Protein AF-A0ABD1X6Q3-F1 (afdb_monomer_lite)

Foldseek 3Di:
DPPVPPPPVPLPFDWDWDWDDDPPQKTKIKTKDWDDPVNCVVPVFTKMWIWMWIDHDFKIKIKIKIWGQDQFKDWDKDKDKDKDFADFQQQKKKAQQAQFWKQWVVVVGDIDGHHDRIDGDPAWGWIKTFQTDQWMWMARVVQQKIKIKGKDLQRIKIKGQGPQPRQVVDPPHDNCVSGGIIIIMRIDPPDIDMDHHGDMGMMMMMIGMDGNVPPPPPPDDD

pLDDT: mean 87.22, std 19.93, range [27.75, 98.62]

InterPro domains:
  IPR008183 Aldose 1-/Glucose-6-phosphate 1-epimerase [PF01263] (23-207)
  IPR011013 Galactose mutarotase-like domain superfamily [SSF74650] (28-207)
  IPR014718 Glycoside hydrolase-type carbohydrate-binding [G3DSA:2.70.98.10] (19-215)

Structure (mmCIF, N/CA/C/O backbone):
data_AF-A0ABD1X6Q3-F1
#
_entry.id   AF-A0ABD1X6Q3-F1
#
loop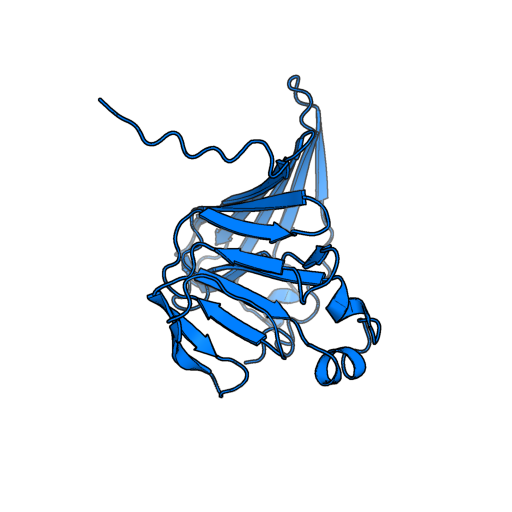_
_atom_site.group_PDB
_atom_site.id
_atom_site.type_symbol
_atom_site.label_atom_id
_atom_site.label_alt_id
_atom_site.label_comp_id
_atom_site.label_asym_id
_atom_site.label_entity_id
_atom_site.label_seq_id
_atom_site.pdbx_PDB_ins_code
_atom_site.Cartn_x
_atom_site.Cartn_y
_atom_site.Cartn_z
_atom_site.occupancy
_atom_site.B_iso_or_equiv
_atom_site.auth_seq_id
_atom_site.auth_comp_id
_atom_site.auth_asym_id
_atom_site.auth_atom_id
_atom_site.pdbx_PDB_model_num
ATOM 1 N N . MET A 1 1 ? 10.021 -12.490 5.383 1.00 30.52 1 MET A N 1
ATOM 2 C CA . MET A 1 1 ? 10.162 -11.241 4.609 1.00 30.52 1 MET A CA 1
ATOM 3 C C . MET A 1 1 ? 9.190 -10.278 5.254 1.00 30.52 1 MET A C 1
ATOM 5 O O . MET A 1 1 ? 8.051 -10.196 4.813 1.00 30.52 1 MET A O 1
ATOM 9 N N . ASP A 1 2 ? 9.622 -9.719 6.387 1.00 30.52 2 ASP A N 1
ATOM 10 C CA . ASP A 1 2 ? 8.933 -8.636 7.088 1.00 30.52 2 ASP A CA 1
ATOM 11 C C . ASP A 1 2 ? 8.889 -7.450 6.136 1.00 30.52 2 ASP A C 1
ATOM 13 O O . ASP A 1 2 ? 9.930 -7.081 5.588 1.00 30.52 2 ASP A O 1
ATOM 17 N N . LEU A 1 3 ? 7.730 -6.818 5.971 1.00 36.00 3 LEU A N 1
ATOM 18 C CA . LEU A 1 3 ? 7.628 -5.552 5.239 1.00 36.00 3 LEU A CA 1
ATOM 19 C C . LEU A 1 3 ? 8.464 -4.429 5.895 1.00 36.00 3 LEU A C 1
ATOM 21 O O . LEU A 1 3 ? 8.677 -3.389 5.286 1.00 36.00 3 LEU A O 1
ATOM 25 N N . GLN A 1 4 ? 9.010 -4.679 7.093 1.00 42.31 4 GLN A N 1
ATOM 26 C CA . GLN A 1 4 ? 9.911 -3.797 7.845 1.00 42.31 4 GLN A CA 1
ATOM 27 C C . GLN A 1 4 ? 11.348 -4.331 7.985 1.00 42.31 4 GLN A C 1
ATOM 29 O O . GLN A 1 4 ? 12.168 -3.731 8.670 1.00 42.31 4 GLN A O 1
ATOM 34 N N . GLY A 1 5 ? 11.659 -5.464 7.345 1.00 27.75 5 GLY A N 1
ATOM 35 C CA . GLY A 1 5 ? 12.985 -6.092 7.344 1.00 27.75 5 GLY A CA 1
ATOM 36 C C . GLY A 1 5 ? 13.557 -6.298 5.943 1.00 27.75 5 GLY A C 1
ATOM 37 O O . GLY A 1 5 ? 14.522 -7.046 5.780 1.00 27.75 5 GLY A O 1
ATOM 38 N N . ILE A 1 6 ? 12.959 -5.684 4.918 1.00 34.03 6 ILE A N 1
ATOM 39 C CA . ILE A 1 6 ? 13.613 -5.583 3.617 1.00 34.03 6 ILE A CA 1
ATOM 40 C C . ILE A 1 6 ? 14.632 -4.452 3.738 1.00 34.03 6 ILE A C 1
ATOM 42 O O . ILE A 1 6 ? 14.266 -3.280 3.796 1.00 34.03 6 ILE A O 1
ATOM 46 N N . ASP A 1 7 ? 15.908 -4.831 3.782 1.00 29.77 7 ASP A N 1
ATOM 47 C CA . ASP A 1 7 ? 17.035 -3.964 3.446 1.00 29.77 7 ASP A CA 1
ATOM 48 C C . ASP A 1 7 ? 16.883 -3.549 1.974 1.00 29.77 7 ASP A C 1
ATOM 50 O O . ASP A 1 7 ? 17.498 -4.097 1.059 1.00 29.77 7 ASP A O 1
ATOM 54 N N . TYR A 1 8 ? 15.959 -2.625 1.717 1.00 41.50 8 TYR A N 1
ATOM 55 C CA . TYR A 1 8 ? 16.059 -1.777 0.553 1.00 41.50 8 TYR A CA 1
ATOM 56 C C . TYR A 1 8 ? 17.230 -0.873 0.885 1.00 41.50 8 TYR A C 1
ATOM 58 O O . TYR A 1 8 ? 17.053 0.103 1.616 1.00 41.50 8 TYR A O 1
ATOM 66 N N . GLY A 1 9 ? 18.426 -1.217 0.396 1.00 31.73 9 GLY A N 1
ATOM 67 C CA . GLY A 1 9 ? 19.543 -0.283 0.410 1.00 31.73 9 GLY A CA 1
ATOM 68 C C . GLY A 1 9 ? 18.983 1.080 0.016 1.00 31.73 9 GLY A C 1
ATOM 69 O O . GLY A 1 9 ? 18.318 1.177 -1.017 1.00 31.73 9 GLY A O 1
ATOM 70 N N . GLN A 1 10 ? 19.101 2.067 0.911 1.00 34.56 10 GLN A N 1
ATOM 71 C CA . GLN A 1 10 ? 18.485 3.379 0.738 1.00 34.56 10 GLN A CA 1
ATOM 72 C C . GLN A 1 10 ? 18.884 3.912 -0.637 1.00 34.56 10 GLN A C 1
ATOM 74 O O . GLN A 1 10 ? 19.998 4.405 -0.819 1.00 34.56 10 GLN A O 1
ATOM 79 N N . LEU A 1 11 ? 17.972 3.815 -1.606 1.00 35.22 11 LEU A N 1
ATOM 80 C CA . LEU A 1 11 ? 18.098 4.457 -2.903 1.00 35.22 11 LEU A CA 1
ATOM 81 C C . LEU A 1 11 ? 17.948 5.956 -2.643 1.00 35.22 11 LEU A C 1
ATOM 83 O O . LEU A 1 11 ? 16.871 6.537 -2.766 1.00 35.22 11 LEU A O 1
ATOM 87 N N . THR A 1 12 ? 19.035 6.576 -2.196 1.00 31.69 12 THR A N 1
ATOM 88 C CA . THR A 1 12 ? 19.115 8.015 -1.980 1.00 31.69 12 THR A CA 1
ATOM 89 C C . THR A 1 12 ? 19.370 8.634 -3.340 1.00 31.69 12 THR A C 1
ATOM 91 O O . THR A 1 12 ? 20.513 8.822 -3.749 1.00 31.69 12 THR A O 1
ATOM 94 N N . VAL A 1 13 ? 18.300 8.879 -4.089 1.00 41.03 13 VAL A N 1
ATOM 95 C CA . VAL A 1 13 ? 18.409 9.400 -5.453 1.00 41.03 13 VAL A CA 1
ATOM 96 C C . VAL A 1 13 ? 17.893 10.833 -5.491 1.00 41.03 13 VAL A C 1
ATOM 98 O O . VAL A 1 13 ? 16.886 11.134 -4.845 1.00 41.03 13 VAL A O 1
ATOM 101 N N . PRO A 1 14 ? 18.565 11.749 -6.212 1.00 41.78 14 PRO A N 1
ATOM 102 C CA . PRO A 1 14 ? 18.075 13.108 -6.378 1.00 41.78 14 PRO A CA 1
ATOM 103 C C . PRO A 1 14 ? 16.682 13.098 -7.013 1.00 41.78 14 PRO A C 1
ATOM 105 O O . PRO A 1 14 ? 16.514 12.760 -8.183 1.00 41.78 14 PRO A O 1
ATOM 108 N N . LEU A 1 15 ? 15.684 13.500 -6.229 1.00 49.88 15 LEU A N 1
ATOM 109 C CA . LEU A 1 15 ? 14.335 13.756 -6.711 1.00 49.88 15 LEU A CA 1
ATOM 110 C C . LEU A 1 15 ? 14.351 15.047 -7.533 1.00 49.88 15 LEU A C 1
ATOM 112 O O . LEU A 1 15 ? 14.594 16.133 -7.004 1.00 49.88 15 LEU A O 1
ATOM 116 N N . CYS A 1 16 ? 14.073 14.951 -8.831 1.00 54.12 16 CYS A N 1
ATOM 117 C CA . CYS A 1 16 ? 13.730 16.136 -9.613 1.00 54.12 16 CYS A CA 1
ATOM 118 C C . CYS A 1 16 ? 12.283 16.536 -9.301 1.00 54.12 16 CYS A C 1
ATOM 120 O O . CYS A 1 16 ? 11.380 15.718 -9.447 1.00 54.12 16 CYS A O 1
ATOM 122 N N . LEU A 1 17 ? 12.073 17.788 -8.882 1.00 59.53 17 LEU A N 1
ATOM 123 C CA . LEU A 1 17 ? 10.753 18.371 -8.632 1.00 59.53 17 LEU A CA 1
ATOM 124 C C . LEU A 1 17 ? 10.312 19.183 -9.853 1.00 59.53 17 LEU A C 1
ATOM 126 O O . LEU A 1 17 ? 10.961 20.165 -10.214 1.00 59.53 17 LEU A O 1
ATOM 130 N N . CYS A 1 18 ? 9.182 18.818 -10.457 1.00 58.16 18 CYS A N 1
ATOM 131 C CA . CYS A 1 18 ? 8.535 19.629 -11.491 1.00 58.16 18 CYS A CA 1
ATOM 132 C C . CYS A 1 18 ? 7.158 20.111 -11.003 1.00 58.16 18 CYS A C 1
ATOM 134 O O . CYS A 1 18 ? 6.169 19.398 -11.188 1.00 58.16 18 CYS A O 1
ATOM 136 N N . PRO A 1 19 ? 7.063 21.287 -10.352 1.00 60.25 19 PRO A N 1
ATOM 137 C CA . PRO A 1 19 ? 5.784 21.819 -9.898 1.00 60.25 19 PRO A CA 1
ATOM 138 C C . PRO A 1 19 ? 4.960 22.350 -11.078 1.00 60.25 19 PRO A C 1
ATOM 140 O O . PRO A 1 19 ? 5.469 23.081 -11.928 1.00 60.25 19 PRO A O 1
ATOM 143 N N . GLN A 1 20 ? 3.668 22.020 -11.107 1.00 58.91 20 GLN A N 1
ATOM 144 C CA . GLN A 1 20 ? 2.706 22.588 -12.053 1.00 58.91 20 GLN A CA 1
ATOM 145 C C . GLN A 1 20 ? 1.468 23.090 -11.305 1.00 58.91 20 GLN A C 1
ATOM 147 O O . GLN A 1 20 ? 0.821 22.345 -10.565 1.00 58.91 20 GLN A O 1
ATOM 152 N N . LEU A 1 21 ? 1.122 24.362 -11.521 1.00 54.56 21 LEU A N 1
ATOM 153 C CA . LEU A 1 21 ? -0.172 24.919 -11.131 1.00 54.56 21 LEU A CA 1
ATOM 154 C C . LEU A 1 21 ? -1.170 24.611 -12.247 1.00 54.56 21 LEU A C 1
ATOM 156 O O . LEU A 1 21 ? -0.980 25.035 -13.386 1.00 54.56 21 LEU A O 1
ATOM 160 N N . THR A 1 22 ? -2.225 23.865 -11.930 1.00 55.97 22 THR A N 1
ATOM 161 C CA . THR A 1 22 ? -3.349 23.665 -12.852 1.00 55.97 22 THR A CA 1
ATOM 162 C C . THR A 1 22 ? -4.487 24.611 -12.472 1.00 55.97 22 THR A C 1
ATOM 164 O O . THR A 1 22 ? -4.690 24.889 -11.292 1.00 55.97 22 THR A O 1
ATOM 167 N N . ASN A 1 23 ? -5.258 25.094 -13.452 1.00 55.94 23 ASN A N 1
ATOM 168 C CA . ASN A 1 23 ? -6.357 26.059 -13.258 1.00 55.94 23 ASN A CA 1
ATOM 169 C C . ASN A 1 23 ? -7.528 25.564 -12.365 1.00 55.94 23 ASN A C 1
ATOM 171 O O . ASN A 1 23 ? -8.513 26.279 -12.216 1.00 55.94 23 ASN A O 1
ATOM 175 N N . ASN A 1 24 ? -7.441 24.372 -11.760 1.00 59.12 24 ASN A N 1
ATOM 176 C CA . ASN A 1 24 ? -8.536 23.685 -11.060 1.00 59.12 24 ASN A CA 1
ATOM 177 C C . ASN A 1 24 ? -8.343 23.557 -9.529 1.00 59.12 24 ASN A C 1
ATOM 179 O O . ASN A 1 24 ? -8.801 22.579 -8.942 1.00 59.12 24 ASN A O 1
ATOM 183 N N . ASN A 1 25 ? -7.668 24.500 -8.855 1.00 76.69 25 ASN A N 1
ATOM 184 C CA . ASN A 1 25 ? -7.360 24.419 -7.406 1.00 76.69 25 ASN A CA 1
ATOM 185 C C . ASN A 1 25 ? -6.634 23.117 -6.991 1.00 76.69 25 ASN A C 1
ATOM 187 O O . ASN A 1 25 ? -6.722 22.677 -5.843 1.00 76.69 25 ASN A O 1
ATOM 191 N N . GLN A 1 26 ? -5.926 22.491 -7.932 1.00 83.94 26 GLN A N 1
ATOM 192 C CA . GLN A 1 26 ? -5.167 21.266 -7.723 1.00 83.94 26 GLN A CA 1
ATOM 193 C C . GLN A 1 26 ? -3.683 21.549 -7.953 1.00 83.94 26 GLN A C 1
ATOM 195 O O . GLN A 1 26 ? -3.277 21.983 -9.037 1.00 83.94 26 GLN A O 1
ATOM 200 N N . SER A 1 27 ? -2.875 21.263 -6.935 1.00 91.50 27 SER A N 1
ATOM 201 C CA . SER A 1 27 ? -1.416 21.347 -7.003 1.00 91.50 27 SER A CA 1
ATOM 202 C C . SER A 1 27 ? -0.858 19.992 -7.405 1.00 91.50 27 SER A C 1
ATOM 204 O O . SER A 1 27 ? -1.264 18.977 -6.842 1.00 91.50 27 SER A O 1
ATOM 206 N N . THR A 1 28 ? 0.058 19.960 -8.372 1.00 91.88 28 THR A N 1
ATOM 207 C CA . THR A 1 28 ? 0.698 18.715 -8.814 1.00 91.88 28 THR A CA 1
ATOM 208 C C . THR A 1 28 ? 2.212 18.858 -8.836 1.00 91.88 28 THR A C 1
ATOM 210 O O . THR A 1 28 ? 2.742 19.900 -9.228 1.00 91.88 28 THR A O 1
ATOM 213 N N . VAL A 1 29 ? 2.900 17.793 -8.434 1.00 92.62 29 VAL A N 1
ATOM 214 C CA . VAL A 1 29 ? 4.343 17.633 -8.589 1.00 92.62 29 VAL A CA 1
ATOM 215 C C . VAL A 1 29 ? 4.647 16.253 -9.156 1.00 92.62 29 VAL A C 1
ATOM 217 O O . VAL A 1 29 ? 4.042 15.261 -8.750 1.00 92.62 29 VAL A O 1
ATOM 220 N N . ASP A 1 30 ? 5.579 16.202 -10.101 1.00 90.31 30 ASP A N 1
ATOM 221 C CA . ASP A 1 30 ? 6.164 14.956 -10.585 1.00 90.31 30 ASP A CA 1
ATOM 222 C C . ASP A 1 30 ? 7.535 14.764 -9.931 1.00 90.31 30 ASP A C 1
ATOM 224 O O . ASP A 1 30 ? 8.369 15.674 -9.939 1.00 90.31 30 ASP A O 1
ATOM 228 N N . LEU A 1 31 ? 7.729 13.582 -9.352 1.00 92.19 31 LEU A N 1
ATOM 229 C CA . LEU A 1 31 ? 8.971 13.095 -8.768 1.00 92.19 31 LEU A CA 1
ATOM 230 C C . LEU A 1 31 ? 9.540 12.013 -9.678 1.00 92.19 31 LEU A C 1
ATOM 232 O O . LEU A 1 31 ? 8.801 11.127 -10.105 1.00 92.19 31 LEU A O 1
ATOM 236 N N . ILE A 1 32 ? 10.837 12.062 -9.973 1.00 91.88 32 ILE A N 1
ATOM 237 C CA . ILE A 1 32 ? 11.479 11.099 -10.874 1.00 91.88 32 ILE A CA 1
ATOM 238 C C . ILE A 1 32 ? 12.693 10.479 -10.190 1.00 91.88 32 ILE A C 1
ATOM 240 O O . ILE A 1 32 ? 13.562 11.190 -9.692 1.00 91.88 32 ILE A O 1
ATOM 244 N N . LEU A 1 33 ? 12.741 9.152 -10.224 1.00 90.38 33 LEU A N 1
ATOM 245 C CA . LEU A 1 33 ? 13.822 8.287 -9.780 1.00 90.38 33 LEU A CA 1
ATOM 246 C C . LEU A 1 33 ? 14.332 7.508 -10.999 1.00 90.38 33 LEU A C 1
ATOM 248 O O . LEU A 1 33 ? 13.552 6.851 -11.683 1.00 90.38 33 LEU A O 1
ATOM 252 N N . LYS A 1 34 ? 15.634 7.564 -11.282 1.00 90.50 34 LYS A N 1
ATOM 253 C CA . LYS A 1 34 ? 16.274 6.772 -12.343 1.00 90.50 34 LYS A CA 1
ATOM 254 C C . LYS A 1 34 ? 17.370 5.916 -11.732 1.00 90.50 34 LYS A C 1
ATOM 256 O O . LYS A 1 34 ? 18.108 6.419 -10.890 1.00 90.50 34 LYS A O 1
ATOM 261 N N . SER A 1 35 ? 17.501 4.677 -12.197 1.00 89.44 35 SER A N 1
ATOM 262 C CA . SER A 1 35 ? 18.624 3.816 -11.822 1.00 89.44 35 SER A CA 1
ATOM 263 C C . SER A 1 35 ? 19.961 4.485 -12.150 1.00 89.44 35 SER A C 1
ATOM 265 O O . SER A 1 35 ? 20.150 4.986 -13.265 1.00 89.44 35 SER A O 1
ATOM 267 N N . THR A 1 36 ? 20.892 4.433 -11.210 1.00 87.88 36 THR A N 1
ATOM 268 C CA . THR A 1 36 ? 22.273 4.900 -11.330 1.00 87.88 36 THR A CA 1
ATOM 269 C C . THR A 1 36 ? 23.234 3.726 -11.528 1.00 87.88 36 THR A C 1
ATOM 271 O O . THR A 1 36 ? 22.860 2.567 -11.373 1.00 87.88 36 THR A O 1
ATOM 274 N N . GLU A 1 37 ? 24.498 4.003 -11.861 1.00 89.06 37 GLU A N 1
ATOM 275 C CA . GLU A 1 37 ? 25.524 2.950 -11.960 1.00 89.06 37 GLU A CA 1
ATOM 276 C C . GLU A 1 37 ? 25.819 2.267 -10.611 1.00 89.06 37 GLU A C 1
ATOM 278 O O . GLU A 1 37 ? 26.283 1.128 -10.596 1.00 89.06 37 GLU A O 1
ATOM 283 N N . GLU A 1 38 ? 25.546 2.931 -9.482 1.00 87.88 38 GLU A N 1
ATOM 284 C CA . GLU A 1 38 ? 25.687 2.320 -8.155 1.00 87.88 38 GLU A CA 1
ATOM 285 C C . GLU A 1 38 ? 24.588 1.281 -7.915 1.00 87.88 38 GLU A C 1
ATOM 287 O O . GLU A 1 38 ? 24.879 0.163 -7.492 1.00 87.88 38 GLU A O 1
ATOM 292 N N . ASP A 1 39 ? 23.345 1.611 -8.280 1.00 82.31 39 ASP A N 1
ATOM 293 C CA . ASP A 1 39 ? 22.184 0.731 -8.099 1.00 82.31 39 ASP A CA 1
ATOM 294 C C . ASP A 1 39 ? 22.367 -0.597 -8.840 1.00 82.31 39 ASP A C 1
ATOM 296 O O . ASP A 1 39 ? 21.996 -1.653 -8.330 1.00 82.31 39 ASP A O 1
ATOM 300 N N . LEU A 1 40 ? 23.027 -0.563 -10.005 1.00 86.25 40 LEU A N 1
ATOM 301 C CA . LEU A 1 40 ? 23.305 -1.744 -10.827 1.00 86.25 40 LEU A CA 1
ATOM 302 C C . LEU A 1 40 ? 24.204 -2.780 -10.149 1.00 86.25 40 LEU A C 1
ATOM 304 O O . LEU A 1 40 ? 24.211 -3.937 -10.574 1.00 86.25 40 LEU A O 1
ATOM 308 N N . LYS A 1 41 ? 24.954 -2.398 -9.108 1.00 88.38 41 LYS A N 1
ATOM 309 C CA . LYS A 1 41 ? 25.772 -3.341 -8.333 1.00 88.38 41 LYS A CA 1
ATOM 310 C C . LYS A 1 41 ? 24.918 -4.242 -7.443 1.00 88.38 41 LYS A C 1
ATOM 312 O O . LYS A 1 41 ? 25.301 -5.386 -7.209 1.00 88.38 41 LYS A O 1
ATOM 317 N N . THR A 1 42 ? 23.776 -3.738 -6.977 1.00 87.44 42 THR A N 1
ATOM 318 C CA . THR A 1 42 ? 22.863 -4.453 -6.072 1.00 87.44 42 THR A CA 1
ATOM 319 C C . THR A 1 42 ? 21.669 -5.026 -6.830 1.00 87.44 42 THR A C 1
ATOM 321 O O . THR A 1 42 ? 21.263 -6.162 -6.593 1.00 87.44 42 THR A O 1
ATOM 324 N N . TRP A 1 43 ? 21.128 -4.266 -7.783 1.00 87.75 43 TRP A N 1
ATOM 325 C CA . TRP A 1 43 ? 20.011 -4.664 -8.628 1.00 87.75 43 TRP A CA 1
ATOM 326 C C . TRP A 1 43 ? 20.334 -4.356 -10.100 1.00 87.75 43 TRP A C 1
ATOM 328 O O . TRP A 1 43 ? 20.229 -3.206 -10.525 1.00 87.75 43 TRP A O 1
ATOM 338 N N . PRO A 1 44 ? 20.751 -5.358 -10.903 1.00 92.25 44 PRO A N 1
ATOM 339 C CA . PRO A 1 44 ? 21.355 -5.152 -12.223 1.00 92.25 44 PRO A CA 1
ATOM 340 C C . PRO A 1 44 ? 20.311 -4.897 -13.326 1.00 92.25 44 PRO A C 1
ATOM 342 O O . PRO A 1 44 ? 20.315 -5.565 -14.363 1.00 92.25 44 PRO A O 1
ATOM 345 N N . HIS A 1 45 ? 19.412 -3.940 -13.096 1.00 92.50 45 HIS A N 1
ATOM 346 C CA . HIS A 1 45 ? 18.355 -3.541 -14.016 1.00 92.50 45 HIS A CA 1
ATOM 347 C C . HIS A 1 45 ? 18.247 -2.023 -14.106 1.00 92.50 45 HIS A C 1
ATOM 349 O O . HIS A 1 45 ? 18.175 -1.326 -13.094 1.00 92.50 45 HIS A O 1
ATOM 355 N N . ARG A 1 46 ? 18.190 -1.506 -15.337 1.00 95.00 46 ARG A N 1
ATOM 356 C CA . ARG A 1 46 ? 17.914 -0.085 -15.577 1.00 95.00 46 ARG A CA 1
ATOM 357 C C . ARG A 1 46 ? 16.413 0.189 -15.582 1.00 95.00 46 ARG A C 1
ATOM 359 O O . ARG A 1 46 ? 15.645 -0.452 -16.302 1.00 95.00 46 ARG A O 1
ATOM 366 N N . PHE A 1 47 ? 15.994 1.171 -14.793 1.00 94.88 47 PHE A N 1
ATOM 367 C CA . PHE A 1 47 ? 14.591 1.554 -14.679 1.00 94.88 47 PHE A CA 1
ATOM 368 C C . PHE A 1 47 ? 14.429 3.057 -14.450 1.00 94.88 47 PHE A C 1
ATOM 370 O O . PHE A 1 47 ? 15.361 3.771 -14.071 1.00 94.88 47 PHE A O 1
ATOM 377 N N . GLU A 1 48 ? 13.210 3.530 -14.672 1.00 95.75 48 GLU A N 1
ATOM 378 C CA . GLU A 1 48 ? 12.754 4.850 -14.255 1.00 95.75 48 GLU A CA 1
ATOM 379 C C . GLU A 1 48 ? 11.431 4.703 -13.497 1.00 95.75 48 GLU A C 1
ATOM 381 O O . GLU A 1 48 ? 10.489 4.102 -14.009 1.00 95.75 48 GLU A O 1
ATOM 386 N N . LEU A 1 49 ? 11.361 5.247 -12.283 1.00 96.00 49 LEU A N 1
ATOM 387 C CA . LEU A 1 49 ? 10.133 5.423 -11.516 1.00 96.00 49 LEU A CA 1
ATOM 388 C C . LEU A 1 49 ? 9.737 6.900 -11.571 1.00 96.00 49 LEU A C 1
ATOM 390 O O . LEU A 1 49 ? 10.481 7.766 -11.120 1.00 96.00 49 LEU A O 1
ATOM 394 N N . GLN A 1 50 ? 8.546 7.189 -12.081 1.00 96.12 50 GLN A N 1
ATOM 395 C CA . GLN A 1 50 ? 7.915 8.498 -11.946 1.00 96.12 50 GLN A CA 1
ATOM 396 C C . GLN A 1 50 ? 6.758 8.396 -10.956 1.00 96.12 50 GLN A C 1
ATOM 398 O O . GLN A 1 50 ? 5.922 7.503 -11.071 1.00 96.12 50 GLN A O 1
ATOM 403 N N . LEU A 1 51 ? 6.672 9.324 -10.011 1.00 96.31 51 LEU A N 1
ATOM 404 C CA . LEU A 1 51 ? 5.551 9.458 -9.091 1.00 96.31 51 LEU A CA 1
ATOM 405 C C . LEU A 1 51 ? 4.929 10.839 -9.265 1.00 96.31 51 LEU A C 1
ATOM 407 O O . LEU A 1 51 ? 5.507 11.849 -8.865 1.00 96.31 51 LEU A O 1
ATOM 411 N N . ARG A 1 52 ? 3.717 10.870 -9.819 1.00 96.06 52 ARG A N 1
ATOM 412 C CA . ARG A 1 52 ? 2.891 12.075 -9.808 1.00 96.06 52 ARG A CA 1
ATOM 413 C C . ARG A 1 52 ? 2.108 12.155 -8.511 1.00 96.06 52 ARG A C 1
ATOM 415 O O . ARG A 1 52 ? 1.327 11.250 -8.212 1.00 96.06 52 ARG A O 1
ATOM 422 N N . VAL A 1 53 ? 2.262 13.262 -7.800 1.00 96.12 53 VAL A N 1
ATOM 423 C CA . VAL A 1 53 ? 1.498 13.595 -6.600 1.00 96.12 53 VAL A CA 1
ATOM 424 C C . VAL A 1 53 ? 0.597 14.774 -6.921 1.00 96.12 53 VAL A C 1
ATOM 426 O O . VAL A 1 53 ? 1.081 15.844 -7.283 1.00 96.12 53 VAL A O 1
ATOM 429 N N . SER A 1 54 ? -0.711 14.593 -6.769 1.00 95.44 54 SER A N 1
ATOM 430 C CA . SER A 1 54 ? -1.692 15.662 -6.942 1.00 95.44 54 SER A CA 1
ATOM 431 C C . SER A 1 54 ? -2.505 15.852 -5.667 1.00 95.44 54 SER A C 1
ATOM 433 O O . SER A 1 54 ? -3.091 14.901 -5.150 1.00 95.44 54 SER A O 1
ATOM 435 N N . LEU A 1 55 ? -2.576 17.091 -5.187 1.00 94.00 55 LEU A N 1
ATOM 436 C CA . LEU A 1 55 ? -3.297 17.475 -3.979 1.00 94.00 55 LEU A CA 1
ATOM 437 C C . LEU A 1 55 ? -4.447 18.426 -4.315 1.00 94.00 55 LEU A C 1
ATOM 439 O O . LEU A 1 55 ? -4.283 19.392 -5.060 1.00 94.00 55 LEU A O 1
ATOM 443 N N . SER A 1 56 ? -5.605 18.148 -3.729 1.00 90.75 56 SER A N 1
ATOM 444 C CA . SER A 1 56 ? -6.804 18.991 -3.740 1.00 90.75 56 SER A CA 1
ATOM 445 C C . SER A 1 56 ? -7.425 19.005 -2.336 1.00 90.75 56 SER A C 1
ATOM 447 O O . SER A 1 56 ? -6.992 18.238 -1.478 1.00 90.75 56 SER A O 1
ATOM 449 N N . ALA A 1 57 ? -8.423 19.861 -2.092 1.00 87.56 57 ALA A N 1
ATOM 450 C CA . ALA A 1 57 ? -8.918 20.205 -0.750 1.00 87.56 57 ALA A CA 1
ATOM 451 C C . ALA A 1 57 ? -9.167 19.021 0.213 1.00 87.56 57 ALA A C 1
ATOM 453 O O . ALA A 1 57 ? -8.908 19.146 1.404 1.00 87.56 57 ALA A O 1
ATOM 454 N N . ASN A 1 58 ? -9.644 17.877 -0.280 1.00 90.56 58 ASN A N 1
ATOM 455 C CA . ASN A 1 58 ? -9.937 16.687 0.528 1.00 90.56 58 ASN A CA 1
ATOM 456 C C . ASN A 1 58 ? -9.420 15.386 -0.103 1.00 90.56 58 ASN A C 1
ATOM 458 O O . ASN A 1 58 ? -9.919 14.304 0.214 1.00 90.56 58 ASN A O 1
ATOM 462 N N . LYS A 1 59 ? -8.476 15.482 -1.046 1.00 94.88 59 LYS A N 1
ATOM 463 C CA . LYS A 1 59 ? -8.027 14.326 -1.821 1.00 94.88 59 LYS A CA 1
ATOM 464 C C . LYS A 1 59 ? -6.569 14.433 -2.240 1.00 94.88 59 LYS A C 1
ATOM 466 O O . LYS A 1 59 ? -6.168 15.402 -2.889 1.00 94.88 59 LYS A O 1
ATOM 471 N N . LEU A 1 60 ? -5.833 13.373 -1.930 1.00 97.00 60 LEU A N 1
ATOM 472 C CA . LEU A 1 60 ? -4.497 13.067 -2.414 1.00 97.00 60 LEU A CA 1
ATOM 473 C C . LEU A 1 60 ? -4.605 12.020 -3.525 1.00 97.00 60 LEU A C 1
ATOM 475 O O . LEU A 1 60 ? -5.267 10.997 -3.363 1.00 97.00 60 LEU A O 1
ATOM 479 N N . THR A 1 61 ? -3.958 12.259 -4.659 1.00 97.94 61 THR A N 1
ATOM 480 C CA . THR A 1 61 ? -3.838 11.291 -5.752 1.00 97.94 61 THR A CA 1
ATOM 481 C C . THR A 1 61 ? -2.368 11.005 -6.009 1.00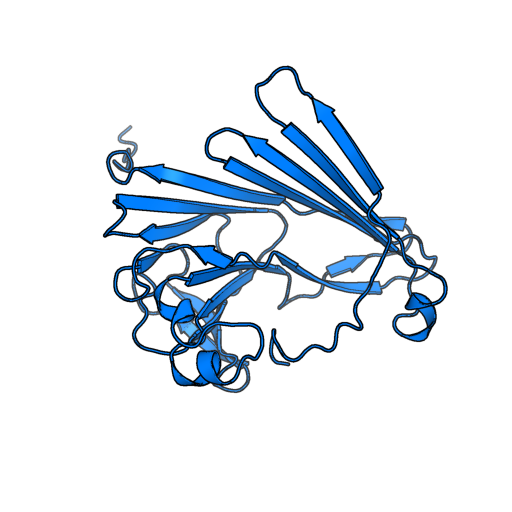 97.94 61 THR A C 1
ATOM 483 O O . THR A 1 61 ? -1.586 11.929 -6.222 1.00 97.94 61 THR A O 1
ATOM 486 N N . LEU A 1 62 ? -2.014 9.725 -6.027 1.00 98.31 62 LEU A N 1
ATOM 487 C CA . LEU A 1 62 ? -0.684 9.222 -6.338 1.00 98.31 62 LEU A CA 1
ATOM 488 C C . LEU A 1 62 ? -0.772 8.396 -7.620 1.00 98.31 62 LEU A C 1
ATOM 490 O O . LEU A 1 62 ? -1.614 7.505 -7.729 1.00 98.31 62 LEU A O 1
ATOM 494 N N . ILE A 1 63 ? 0.076 8.693 -8.603 1.00 98.38 63 ILE A N 1
ATOM 495 C CA . ILE A 1 63 ? 0.163 7.932 -9.856 1.00 98.38 63 ILE A CA 1
ATOM 496 C C . ILE A 1 63 ? 1.628 7.547 -10.091 1.00 98.38 63 ILE A C 1
ATOM 498 O O . ILE A 1 63 ? 2.362 8.298 -10.742 1.00 98.38 63 ILE A O 1
ATOM 502 N N . PRO A 1 64 ? 2.063 6.399 -9.550 1.00 97.88 64 PRO A N 1
ATOM 503 C CA . PRO A 1 64 ? 3.338 5.785 -9.888 1.00 97.88 64 PRO A CA 1
ATOM 504 C C . PRO A 1 64 ? 3.351 5.217 -11.313 1.00 97.88 64 PRO A C 1
ATOM 506 O O . PRO A 1 64 ? 2.353 4.680 -11.808 1.00 97.88 64 PRO A O 1
ATOM 509 N N . ARG A 1 65 ? 4.515 5.294 -11.954 1.00 98.19 65 ARG A N 1
ATOM 510 C CA . ARG A 1 65 ? 4.849 4.647 -13.224 1.00 98.19 65 ARG A CA 1
ATOM 511 C C . ARG A 1 65 ? 6.253 4.084 -13.145 1.00 98.19 65 ARG A C 1
ATOM 513 O O . ARG A 1 65 ? 7.179 4.835 -12.863 1.00 98.19 65 ARG A O 1
ATOM 520 N N . VAL A 1 66 ? 6.410 2.800 -13.434 1.00 98.12 66 VAL A N 1
ATOM 521 C CA . VAL A 1 66 ? 7.716 2.144 -13.532 1.00 98.12 66 VAL A CA 1
ATOM 522 C C . VAL A 1 66 ? 7.943 1.764 -14.982 1.00 98.12 66 VAL A C 1
ATOM 524 O O . VAL A 1 66 ? 7.169 0.996 -15.550 1.00 98.12 66 VAL A O 1
ATOM 527 N N . ARG A 1 67 ? 9.008 2.290 -15.577 1.00 98.38 67 ARG A N 1
ATOM 528 C CA . ARG A 1 67 ? 9.437 1.968 -16.934 1.00 98.38 67 ARG A CA 1
ATOM 529 C C . ARG A 1 67 ? 10.709 1.140 -16.882 1.00 98.38 67 ARG A C 1
ATOM 531 O O . ARG A 1 67 ? 11.690 1.547 -16.260 1.00 98.38 67 ARG A O 1
ATOM 538 N N . ASN A 1 68 ? 10.713 0.017 -17.590 1.00 98.12 68 ASN A N 1
ATOM 539 C CA . ASN A 1 68 ? 11.934 -0.726 -17.851 1.00 98.12 68 ASN A CA 1
ATOM 540 C C . ASN A 1 68 ? 12.741 0.016 -18.923 1.00 98.12 68 ASN A C 1
ATOM 542 O O . ASN A 1 68 ? 12.293 0.142 -20.059 1.00 98.12 68 ASN A O 1
ATOM 546 N N . THR A 1 69 ? 13.905 0.553 -18.569 1.00 97.56 69 THR A N 1
ATOM 547 C CA . THR A 1 69 ? 14.795 1.249 -19.517 1.00 97.56 69 THR A CA 1
ATOM 548 C C . THR A 1 69 ? 15.968 0.374 -19.954 1.00 97.56 69 THR A C 1
ATOM 550 O O . THR A 1 69 ? 16.831 0.823 -20.709 1.00 97.56 69 THR A O 1
ATOM 553 N N . ASP A 1 70 ? 15.979 -0.881 -19.514 1.00 95.94 70 ASP A N 1
ATOM 554 C CA . ASP A 1 70 ? 16.954 -1.893 -19.871 1.00 95.94 70 ASP A CA 1
ATOM 555 C C . ASP A 1 70 ? 16.532 -2.688 -21.118 1.00 95.94 70 ASP A C 1
ATOM 557 O O . ASP A 1 70 ? 15.388 -2.696 -21.571 1.00 95.94 70 ASP A O 1
ATOM 561 N N . SER A 1 71 ? 17.505 -3.419 -21.645 1.00 97.06 71 SER A N 1
ATOM 562 C CA . SER A 1 71 ? 17.381 -4.436 -22.685 1.00 97.06 71 SER A CA 1
ATOM 563 C C . SER A 1 71 ? 16.931 -5.807 -22.160 1.00 97.06 71 SER A C 1
ATOM 565 O O . SER A 1 71 ? 16.694 -6.719 -22.955 1.00 97.06 71 SER A O 1
ATOM 567 N N . LYS A 1 72 ? 16.815 -5.977 -20.836 1.00 96.81 72 LYS A N 1
ATOM 568 C CA . LYS A 1 72 ? 16.414 -7.227 -20.171 1.00 96.81 72 LYS A CA 1
ATOM 569 C C . LYS A 1 72 ? 15.104 -7.045 -19.419 1.00 96.81 72 LYS A C 1
ATOM 571 O O . LYS A 1 72 ? 14.848 -5.983 -18.864 1.00 96.81 72 LYS A O 1
ATOM 576 N N . ALA A 1 73 ? 14.289 -8.095 -19.373 1.00 98.00 73 ALA A N 1
ATOM 577 C CA . ALA A 1 73 ? 13.103 -8.101 -18.526 1.00 98.00 73 ALA A CA 1
ATOM 578 C C . ALA A 1 73 ? 13.490 -8.130 -17.038 1.00 98.00 73 ALA A C 1
ATOM 580 O O . ALA A 1 73 ? 14.515 -8.713 -16.678 1.00 98.00 73 ALA A O 1
ATOM 581 N N . PHE A 1 74 ? 12.645 -7.550 -16.189 1.00 97.19 74 PHE A N 1
ATOM 582 C CA . PHE A 1 74 ? 12.742 -7.687 -14.737 1.00 97.19 74 PHE A CA 1
ATOM 583 C C . PHE A 1 74 ? 11.362 -7.802 -14.104 1.00 97.19 74 PHE A C 1
ATOM 585 O O . PHE A 1 74 ? 10.349 -7.444 -14.712 1.00 97.19 74 PHE A O 1
ATOM 592 N N . SER A 1 75 ? 11.341 -8.296 -12.869 1.00 96.06 75 SER A N 1
ATOM 593 C CA . SER A 1 75 ? 10.141 -8.366 -12.048 1.00 96.06 75 SER A CA 1
ATOM 594 C C . SER A 1 75 ? 10.302 -7.596 -10.745 1.00 96.06 75 SER A C 1
ATOM 596 O O . SER A 1 75 ? 11.403 -7.540 -10.200 1.00 96.06 75 SER A O 1
ATOM 598 N N . PHE A 1 76 ? 9.208 -7.044 -10.233 1.00 95.44 76 PHE A N 1
ATOM 599 C CA . PHE A 1 76 ? 9.179 -6.316 -8.967 1.00 95.44 76 PHE A CA 1
ATOM 600 C C . PHE A 1 76 ? 7.801 -6.411 -8.305 1.00 95.44 76 PHE A C 1
ATOM 602 O O . PHE A 1 76 ? 6.793 -6.666 -8.962 1.00 95.44 76 PHE A O 1
ATOM 609 N N . THR A 1 77 ? 7.764 -6.183 -6.999 1.00 95.44 77 THR A N 1
ATOM 610 C CA . THR A 1 77 ? 6.539 -5.905 -6.240 1.00 95.44 77 THR A CA 1
ATOM 611 C C . THR A 1 77 ? 6.473 -4.415 -5.933 1.00 95.44 77 THR A C 1
ATOM 613 O O . THR A 1 77 ? 7.503 -3.740 -5.911 1.00 95.44 77 THR A O 1
ATOM 616 N N . PHE A 1 78 ? 5.281 -3.882 -5.691 1.00 96.25 78 PHE A N 1
ATOM 617 C CA . PHE A 1 78 ? 5.102 -2.455 -5.435 1.00 96.25 78 PHE A CA 1
ATOM 618 C C . PHE A 1 78 ? 4.050 -2.220 -4.357 1.00 96.25 78 PHE A C 1
ATOM 620 O O . PHE A 1 78 ? 3.013 -2.876 -4.359 1.00 96.25 78 PHE A O 1
ATOM 627 N N . ALA A 1 79 ? 4.289 -1.260 -3.468 1.00 95.56 79 ALA A N 1
ATOM 628 C CA . ALA A 1 79 ? 3.308 -0.819 -2.486 1.00 95.56 79 ALA A CA 1
ATOM 629 C C . ALA A 1 79 ? 3.405 0.693 -2.261 1.00 95.56 79 ALA A C 1
ATOM 631 O O . ALA A 1 79 ? 4.477 1.286 -2.386 1.00 95.56 79 ALA A O 1
ATOM 632 N N . LEU A 1 80 ? 2.274 1.310 -1.926 1.00 96.94 80 LEU A N 1
ATOM 633 C CA . LEU A 1 80 ? 2.201 2.671 -1.401 1.00 96.94 80 LEU A CA 1
ATOM 634 C C . LEU A 1 80 ? 1.844 2.590 0.080 1.00 96.94 80 LEU A C 1
ATOM 636 O O . LEU A 1 80 ? 0.683 2.354 0.410 1.00 96.94 80 LEU A O 1
ATOM 640 N N . CYS A 1 81 ? 2.846 2.786 0.938 1.00 94.56 81 CYS A N 1
ATOM 641 C CA . CYS A 1 81 ? 2.692 2.722 2.387 1.00 94.56 81 CYS A CA 1
ATOM 642 C C . CYS A 1 81 ? 2.027 3.990 2.935 1.00 94.56 81 CYS A C 1
ATOM 644 O O . CYS A 1 81 ? 2.623 5.070 2.885 1.00 94.56 81 CYS A O 1
ATOM 646 N N . ASN A 1 82 ? 0.803 3.876 3.455 1.00 95.75 82 ASN A N 1
ATOM 647 C CA . ASN A 1 82 ? 0.033 5.014 3.956 1.00 95.75 82 ASN A CA 1
ATOM 648 C C . ASN A 1 82 ? -0.120 4.939 5.473 1.00 95.75 82 ASN A C 1
ATOM 650 O O . ASN A 1 82 ? -0.977 4.222 5.973 1.00 95.75 82 ASN A O 1
ATOM 654 N N . TYR A 1 83 ? 0.634 5.761 6.197 1.00 96.31 83 TYR A N 1
ATOM 655 C CA . TYR A 1 83 ? 0.486 5.923 7.643 1.00 96.31 83 TYR A CA 1
ATOM 656 C C . TYR A 1 83 ? -0.632 6.934 7.921 1.00 96.31 83 TYR A C 1
ATOM 658 O O . TYR A 1 83 ? -0.428 8.150 7.868 1.00 96.31 83 TYR A O 1
ATOM 666 N N . LEU A 1 84 ? -1.846 6.440 8.157 1.00 97.62 84 LEU A N 1
ATOM 667 C CA . LEU A 1 84 ? -3.016 7.274 8.410 1.00 97.62 84 LEU A CA 1
ATOM 668 C C . LEU A 1 84 ? -3.052 7.675 9.882 1.00 97.62 84 LEU A C 1
ATOM 670 O O . LEU A 1 84 ? -3.103 6.818 10.759 1.00 97.62 84 LEU A O 1
ATOM 674 N N . SER A 1 85 ? -3.084 8.980 10.158 1.00 97.19 85 SER A N 1
ATOM 675 C CA . SER A 1 85 ? -3.402 9.466 11.502 1.00 97.19 85 SER A CA 1
ATOM 676 C C . SER A 1 85 ? -4.861 9.148 11.804 1.00 97.19 85 SER A C 1
ATOM 678 O O . SER A 1 85 ? -5.733 9.578 11.051 1.00 97.19 85 SER A O 1
ATOM 680 N N . VAL A 1 86 ? -5.134 8.458 12.905 1.00 97.75 86 VAL A N 1
ATOM 681 C CA . VAL A 1 86 ? -6.480 8.140 13.414 1.00 97.75 86 VAL A CA 1
ATOM 682 C C . VAL A 1 86 ? -6.707 8.804 14.776 1.00 97.75 86 VAL A C 1
ATOM 684 O O . VAL A 1 86 ? -5.876 9.611 15.201 1.00 97.75 86 VAL A O 1
ATOM 687 N N . SER A 1 87 ? -7.875 8.646 15.395 1.00 96.94 87 SER A N 1
ATOM 688 C CA . SER A 1 87 ? -8.141 9.187 16.734 1.00 96.94 87 SER A CA 1
ATOM 689 C C . SER A 1 87 ? -7.557 8.284 17.825 1.00 96.94 87 SER A C 1
ATOM 691 O O . SER A 1 87 ? -6.594 8.676 18.477 1.00 96.94 87 SER A O 1
ATOM 693 N N . ASP A 1 88 ? -8.064 7.059 17.899 1.00 97.31 88 ASP A N 1
ATOM 694 C CA . ASP A 1 88 ? -7.640 5.945 18.727 1.00 97.31 88 ASP A CA 1
ATOM 695 C C . ASP A 1 88 ? -7.862 4.676 17.897 1.00 97.31 88 ASP A C 1
ATOM 697 O O . ASP A 1 88 ? -8.945 4.457 17.354 1.00 97.31 88 ASP A O 1
ATOM 701 N N . ILE A 1 89 ? -6.828 3.853 17.754 1.00 97.75 89 ILE A N 1
ATOM 702 C CA . ILE A 1 89 ? -6.857 2.617 16.971 1.00 97.75 89 ILE A CA 1
ATOM 703 C C . ILE A 1 89 ? -7.967 1.655 17.424 1.00 97.75 89 ILE A C 1
ATOM 705 O O . ILE A 1 89 ? -8.481 0.899 16.603 1.00 97.75 89 ILE A O 1
ATOM 709 N N . SER A 1 90 ? -8.368 1.706 18.699 1.00 95.69 90 SER A N 1
ATOM 710 C CA . SER A 1 90 ? -9.444 0.870 19.243 1.00 95.69 90 SER A CA 1
ATOM 711 C C . SER A 1 90 ? -10.849 1.284 18.777 1.00 95.69 90 SER A C 1
ATOM 713 O O . SER A 1 90 ? -11.748 0.446 18.776 1.00 95.69 90 SER A O 1
ATOM 715 N N . ASP A 1 91 ? -11.019 2.526 18.305 1.00 95.00 91 ASP A N 1
ATOM 716 C CA . ASP A 1 91 ? -12.278 3.087 17.781 1.00 95.00 91 ASP A CA 1
ATOM 717 C C . ASP A 1 91 ? -12.276 3.224 16.242 1.00 95.00 91 ASP A C 1
ATOM 719 O O . ASP A 1 91 ? -13.089 3.949 15.651 1.00 95.00 91 ASP A O 1
ATOM 723 N N . VAL A 1 92 ? -11.349 2.533 15.571 1.00 97.56 92 VAL A N 1
ATOM 724 C CA . VAL A 1 92 ? -11.219 2.514 14.110 1.00 97.56 92 VAL A CA 1
ATOM 725 C C . VAL A 1 92 ? -11.590 1.143 13.567 1.00 97.56 92 VAL A C 1
ATOM 727 O O . VAL A 1 92 ? -11.189 0.116 14.115 1.00 97.56 92 VAL A O 1
ATOM 730 N N . CYS A 1 93 ? -12.284 1.120 12.431 1.00 97.50 93 CYS A N 1
ATOM 731 C CA . CYS A 1 93 ? -12.474 -0.103 11.660 1.00 97.50 93 CYS A CA 1
ATOM 732 C C . CYS A 1 93 ? -12.129 0.078 10.179 1.00 97.50 93 CYS A C 1
ATOM 734 O O . CYS A 1 93 ? -12.127 1.193 9.644 1.00 97.50 93 CYS A O 1
ATOM 736 N N . VAL A 1 94 ? -11.808 -1.033 9.515 1.00 98.44 94 VAL A N 1
ATOM 737 C CA . VAL A 1 94 ? -11.561 -1.080 8.069 1.00 98.44 94 VAL A CA 1
ATOM 738 C C . VAL A 1 94 ? -12.596 -1.975 7.402 1.00 98.44 94 VAL A C 1
ATOM 740 O O . VAL A 1 94 ? -12.726 -3.141 7.764 1.00 98.44 94 VAL A O 1
ATOM 743 N N . GLU A 1 95 ? -13.281 -1.428 6.402 1.00 97.94 95 GLU A N 1
ATOM 744 C CA . GLU A 1 95 ? -14.287 -2.110 5.587 1.00 97.94 95 GLU A CA 1
ATOM 745 C C . GLU A 1 95 ? -13.826 -2.271 4.125 1.00 97.94 95 GLU A C 1
ATOM 747 O O . GLU A 1 95 ? -13.045 -1.467 3.590 1.00 97.94 95 GLU A O 1
ATOM 752 N N . GLY A 1 96 ? -14.383 -3.270 3.442 1.00 96.12 96 GLY A N 1
ATOM 753 C CA . GLY A 1 96 ? -14.085 -3.662 2.065 1.00 96.12 96 GLY A CA 1
ATOM 754 C C . GLY A 1 96 ? -13.066 -4.797 1.949 1.00 96.12 96 GLY A C 1
ATOM 755 O O . GLY A 1 96 ? -12.558 -5.038 0.851 1.00 96.12 96 GLY A O 1
ATOM 756 N N . LEU A 1 97 ? -12.736 -5.452 3.065 1.00 97.44 97 LEU A N 1
ATOM 757 C CA . LEU A 1 97 ? -11.762 -6.548 3.154 1.00 97.44 97 LEU A CA 1
ATOM 758 C C . LEU A 1 97 ? -12.367 -7.849 3.704 1.00 97.44 97 LEU A C 1
ATOM 760 O O . LEU A 1 97 ? -11.658 -8.834 3.910 1.00 97.44 97 LEU A O 1
ATOM 764 N N . GLU A 1 98 ? -13.680 -7.858 3.911 1.00 95.19 98 GLU A N 1
ATOM 765 C CA . GLU A 1 98 ? -14.440 -8.986 4.430 1.00 95.19 98 GLU A CA 1
ATOM 766 C C . GLU A 1 98 ? -14.378 -10.157 3.449 1.00 95.19 98 GLU A C 1
ATOM 768 O O . GLU A 1 98 ? -14.394 -9.962 2.231 1.00 95.19 98 GLU A O 1
ATOM 773 N N . THR A 1 99 ? -14.367 -11.393 3.956 1.00 95.88 99 THR A N 1
ATOM 774 C CA . THR A 1 99 ? -14.385 -12.636 3.154 1.00 95.88 99 THR A CA 1
ATOM 775 C C . THR A 1 99 ? -13.177 -12.850 2.238 1.00 95.88 99 THR A C 1
ATOM 777 O O . THR A 1 99 ? -13.139 -13.826 1.486 1.00 95.88 99 THR A O 1
ATOM 780 N N . LEU A 1 100 ? -12.176 -11.967 2.290 1.00 97.69 100 LEU A N 1
ATOM 781 C CA . LEU A 1 100 ? -10.977 -12.073 1.472 1.00 97.69 100 LEU A CA 1
ATOM 782 C C . LEU A 1 100 ? -9.929 -12.964 2.125 1.00 97.69 100 LEU A C 1
ATOM 784 O O . LEU A 1 100 ? -9.777 -13.005 3.348 1.00 97.69 100 LEU A O 1
ATOM 788 N N . ASP A 1 101 ? -9.143 -13.619 1.277 1.00 98.06 101 ASP A N 1
ATOM 789 C CA . ASP A 1 101 ? -7.919 -14.263 1.721 1.00 98.06 101 ASP A CA 1
ATOM 790 C C . ASP A 1 101 ? -6.870 -13.217 2.103 1.00 98.06 101 ASP A C 1
ATOM 792 O O . ASP A 1 101 ? -6.682 -12.218 1.402 1.00 98.06 101 ASP A O 1
ATOM 796 N N . TYR A 1 102 ? -6.118 -13.496 3.161 1.00 98.25 102 TYR A N 1
ATOM 797 C CA . TYR A 1 102 ? -4.938 -12.733 3.534 1.00 98.25 102 TYR A CA 1
ATOM 798 C C . TYR A 1 102 ? -3.771 -13.642 3.916 1.00 98.25 102 TYR A C 1
ATOM 800 O O . TYR A 1 102 ? -3.955 -14.784 4.344 1.00 98.25 102 TYR A O 1
ATOM 808 N N . LEU A 1 103 ? -2.555 -13.120 3.764 1.00 97.75 103 LEU A N 1
ATOM 809 C CA . LEU A 1 103 ? -1.351 -13.687 4.365 1.00 97.75 103 LEU A CA 1
ATOM 810 C C . LEU A 1 103 ? -1.043 -12.952 5.667 1.00 97.75 103 LEU A C 1
ATOM 812 O O . LEU A 1 103 ? -0.983 -11.723 5.679 1.00 97.75 103 LEU A O 1
ATOM 816 N N . ASP A 1 104 ? -0.826 -13.698 6.745 1.00 97.38 104 ASP A N 1
ATOM 817 C CA . ASP A 1 104 ? -0.487 -13.144 8.057 1.00 97.38 104 ASP A CA 1
ATOM 818 C C . ASP A 1 104 ? 1.027 -13.197 8.291 1.00 97.38 104 ASP A C 1
ATOM 820 O O . ASP A 1 104 ? 1.608 -14.274 8.459 1.00 97.38 104 ASP A O 1
ATOM 824 N N . ASN A 1 105 ? 1.688 -12.040 8.288 1.00 93.94 105 ASN A N 1
ATOM 825 C CA . ASN A 1 105 ? 3.134 -11.963 8.482 1.00 93.94 105 ASN A CA 1
ATOM 826 C C . ASN A 1 105 ? 3.554 -12.363 9.908 1.00 93.94 105 ASN A C 1
ATOM 828 O O . ASN A 1 105 ? 4.649 -12.905 10.074 1.00 93.94 105 ASN A O 1
ATOM 832 N N . LEU A 1 106 ? 2.682 -12.209 10.913 1.00 95.19 106 LEU A N 1
ATOM 833 C CA . LEU A 1 106 ? 2.948 -12.645 12.291 1.00 95.19 106 LEU A CA 1
ATOM 834 C C . LEU A 1 106 ? 2.929 -14.175 12.413 1.00 95.19 106 LEU A C 1
ATOM 836 O O . LEU A 1 106 ? 3.599 -14.750 13.273 1.00 95.19 106 LEU A O 1
ATOM 840 N N . LEU A 1 107 ? 2.206 -14.847 11.515 1.00 95.31 107 LEU A N 1
ATOM 841 C CA . LEU A 1 107 ? 2.090 -16.304 11.442 1.00 95.31 107 LEU A CA 1
ATOM 842 C C . LEU A 1 107 ? 2.853 -16.888 10.247 1.00 95.31 107 LEU A C 1
ATOM 844 O O . LEU A 1 107 ? 2.384 -17.815 9.589 1.00 95.31 107 LEU A O 1
ATOM 848 N N . GLN A 1 108 ? 4.048 -16.357 9.965 1.00 93.12 108 GLN A N 1
ATOM 849 C CA . GLN A 1 108 ? 4.952 -16.860 8.917 1.00 93.12 108 GLN A CA 1
ATOM 850 C C . GLN A 1 108 ? 4.304 -16.918 7.522 1.00 93.12 108 GLN A C 1
ATOM 852 O O . GLN A 1 108 ? 4.584 -17.825 6.737 1.00 93.12 108 GLN A O 1
ATOM 857 N N . LYS A 1 109 ? 3.455 -15.936 7.199 1.00 92.25 109 LYS A N 1
ATOM 858 C CA . LYS A 1 109 ? 2.661 -15.871 5.962 1.00 92.25 109 LYS A CA 1
ATOM 859 C C . LYS A 1 109 ? 1.657 -17.014 5.815 1.00 92.25 109 LYS A C 1
ATOM 861 O O . LYS A 1 109 ? 1.368 -17.445 4.698 1.00 92.25 109 LYS A O 1
ATOM 866 N N . GLY A 1 110 ? 1.113 -17.502 6.929 1.00 96.62 110 GLY A N 1
ATOM 867 C CA . GLY A 1 110 ? -0.051 -18.382 6.902 1.00 96.62 110 GLY A CA 1
ATOM 868 C C . GLY A 1 110 ? -1.196 -17.721 6.129 1.00 96.62 110 GLY A C 1
ATOM 869 O O . GLY A 1 110 ? -1.427 -16.520 6.272 1.00 96.62 110 GLY A O 1
ATOM 870 N N . ARG A 1 111 ? -1.876 -18.498 5.281 1.00 97.69 111 ARG A N 1
ATOM 871 C CA . ARG A 1 111 ? -3.020 -18.032 4.491 1.00 97.69 111 ARG A CA 1
ATOM 872 C C . ARG A 1 111 ? -4.314 -18.322 5.238 1.00 97.69 111 ARG A C 1
ATOM 874 O O . ARG A 1 111 ? -4.561 -19.468 5.611 1.00 97.69 111 ARG A O 1
ATOM 881 N N . TYR A 1 112 ? -5.130 -17.294 5.408 1.00 98.12 112 TYR A N 1
ATOM 882 C CA . TYR A 1 112 ? -6.403 -17.341 6.122 1.00 98.12 112 TYR A CA 1
ATOM 883 C C . TYR A 1 112 ? -7.455 -16.553 5.345 1.00 98.12 112 TYR A C 1
ATOM 885 O O . TYR A 1 112 ? -7.111 -15.836 4.410 1.00 98.12 112 TYR A O 1
ATOM 893 N N . THR A 1 113 ? -8.718 -16.666 5.744 1.00 98.06 113 THR A N 1
ATOM 894 C CA . THR A 1 113 ? -9.829 -15.914 5.151 1.00 98.06 113 THR A CA 1
ATOM 895 C C . THR A 1 113 ? -10.484 -15.070 6.234 1.00 98.06 113 THR A C 1
ATOM 897 O O . THR A 1 113 ? -10.864 -15.612 7.275 1.00 98.06 113 THR A O 1
ATOM 900 N N . GLU A 1 114 ? -10.635 -13.769 5.994 1.00 97.31 114 GLU A N 1
ATOM 901 C CA . GLU A 1 114 ? -11.278 -12.851 6.936 1.00 97.31 114 GLU A CA 1
ATOM 902 C C . GLU A 1 114 ? -12.759 -13.200 7.108 1.00 97.31 114 GLU A C 1
ATOM 904 O O . GLU A 1 114 ? -13.480 -13.396 6.130 1.00 97.31 114 GLU A O 1
ATOM 909 N N . GLN A 1 115 ? -13.194 -13.320 8.360 1.00 94.56 115 GLN A N 1
ATOM 910 C CA . GLN A 1 115 ? -14.557 -13.721 8.718 1.00 94.56 115 GLN A CA 1
ATOM 911 C C . GLN A 1 115 ? -15.364 -12.569 9.313 1.00 94.56 115 GLN A C 1
ATOM 913 O O . GLN A 1 115 ? -16.588 -12.658 9.356 1.00 94.56 115 GLN A O 1
ATOM 918 N N . ALA A 1 116 ? -14.700 -11.524 9.809 1.00 92.25 116 ALA A N 1
ATOM 919 C CA . ALA A 1 116 ? -15.376 -10.369 10.372 1.00 92.25 116 ALA A CA 1
ATOM 920 C C . ALA A 1 116 ? -15.981 -9.484 9.270 1.00 92.25 116 ALA A C 1
ATOM 922 O O . ALA A 1 116 ? -15.422 -9.357 8.180 1.00 92.25 116 ALA A O 1
ATOM 923 N N . ASP A 1 117 ? -17.100 -8.830 9.595 1.00 91.44 117 ASP A N 1
ATOM 924 C CA . ASP A 1 117 ? -17.765 -7.852 8.718 1.00 91.44 117 ASP A CA 1
ATOM 925 C C . ASP A 1 117 ? -16.984 -6.530 8.596 1.00 91.44 117 ASP A C 1
ATOM 927 O O . ASP A 1 117 ? -17.295 -5.702 7.749 1.00 91.44 117 ASP A O 1
ATOM 931 N N . ALA A 1 118 ? -16.001 -6.316 9.471 1.00 95.06 118 ALA A N 1
ATOM 932 C CA . ALA A 1 118 ? -15.032 -5.233 9.410 1.00 95.06 118 ALA A CA 1
ATOM 933 C C . ALA A 1 118 ? -13.797 -5.630 10.225 1.00 95.06 118 ALA A C 1
ATOM 935 O O . ALA A 1 118 ? -13.896 -6.359 11.216 1.00 95.06 118 ALA A O 1
ATOM 936 N N . ILE A 1 119 ? -12.630 -5.115 9.850 1.00 97.38 119 ILE A N 1
ATOM 937 C CA . ILE A 1 119 ? -11.406 -5.310 10.630 1.00 97.38 119 ILE A CA 1
ATOM 938 C C . ILE A 1 119 ? -11.414 -4.318 11.789 1.00 97.38 119 ILE A C 1
ATOM 940 O O . ILE A 1 119 ? -11.464 -3.108 11.568 1.00 97.38 119 ILE A O 1
ATOM 944 N N . THR A 1 120 ? -11.312 -4.835 13.007 1.00 97.00 120 THR A N 1
ATOM 945 C CA . THR A 1 120 ? -11.111 -4.073 14.246 1.00 97.00 120 THR A CA 1
ATOM 946 C C . THR A 1 120 ? -9.776 -4.450 14.881 1.00 97.00 120 THR A C 1
ATOM 948 O O . THR A 1 120 ? -9.208 -5.495 14.562 1.00 97.00 120 THR A O 1
ATOM 951 N N . PHE A 1 121 ? -9.277 -3.619 15.795 1.00 97.25 121 PHE A N 1
ATOM 952 C CA . PHE A 1 121 ? -7.924 -3.755 16.333 1.00 97.25 121 PHE A CA 1
ATOM 953 C C . PHE A 1 121 ? -7.940 -3.944 17.852 1.00 97.25 121 PHE A C 1
ATOM 955 O O . PHE A 1 121 ? -8.272 -3.030 18.602 1.00 97.25 121 PHE A O 1
ATOM 962 N N . ASP A 1 122 ? -7.536 -5.128 18.306 1.00 95.94 122 ASP A N 1
ATOM 963 C CA . ASP A 1 122 ? -7.322 -5.473 19.719 1.00 95.94 122 ASP A CA 1
ATOM 964 C C . ASP A 1 122 ? -5.892 -5.986 19.995 1.00 95.94 122 ASP A C 1
ATOM 966 O O . ASP A 1 122 ? -5.563 -6.400 21.112 1.00 95.94 122 ASP A O 1
ATOM 970 N N . GLY A 1 123 ? -5.023 -5.929 18.982 1.00 97.19 123 GLY A N 1
ATOM 971 C CA . GLY A 1 123 ? -3.649 -6.405 19.030 1.00 97.19 123 GLY A CA 1
ATOM 972 C C . GLY A 1 123 ? -2.846 -6.046 17.781 1.00 97.19 123 GLY A C 1
ATOM 973 O O . GLY A 1 123 ? -3.313 -5.332 16.893 1.00 97.19 123 GLY A O 1
ATOM 974 N N . GLU A 1 124 ? -1.613 -6.553 17.733 1.00 97.94 124 GLU A N 1
ATOM 975 C CA . GLU A 1 124 ? -0.724 -6.397 16.579 1.00 97.94 124 GLU A CA 1
ATOM 976 C C . GLU A 1 124 ? -1.326 -7.083 15.352 1.00 97.94 124 GLU A C 1
ATOM 978 O O . GLU A 1 124 ? -1.814 -8.213 15.427 1.00 97.94 124 GLU A O 1
ATOM 983 N N . ILE A 1 125 ? -1.266 -6.396 14.215 1.00 97.75 125 ILE A N 1
ATOM 984 C CA . ILE A 1 125 ? -1.714 -6.917 12.929 1.00 97.75 125 ILE A CA 1
ATOM 985 C C . ILE A 1 125 ? -0.676 -6.582 11.866 1.00 97.75 125 ILE A C 1
ATOM 987 O O . ILE A 1 125 ? -0.181 -5.458 11.785 1.00 97.75 125 ILE A O 1
ATOM 991 N N . ASP A 1 126 ? -0.369 -7.571 11.036 1.00 97.44 126 ASP A N 1
ATOM 992 C CA . ASP A 1 126 ? 0.456 -7.419 9.844 1.00 97.44 126 ASP A CA 1
ATOM 993 C C . ASP A 1 126 ? -0.085 -8.375 8.776 1.00 97.44 126 ASP A C 1
ATOM 995 O O . ASP A 1 126 ? 0.346 -9.526 8.654 1.00 97.44 126 ASP A O 1
ATOM 999 N N . ARG A 1 127 ? -1.132 -7.930 8.072 1.00 98.06 127 ARG A N 1
ATOM 1000 C CA . ARG A 1 127 ? -1.890 -8.764 7.131 1.00 98.06 127 ARG A CA 1
ATOM 1001 C C . ARG A 1 127 ? -1.852 -8.192 5.727 1.00 98.06 127 ARG A C 1
ATOM 1003 O O . ARG A 1 127 ? -2.107 -7.009 5.517 1.00 98.06 127 ARG A O 1
ATOM 1010 N N . MET A 1 128 ? -1.613 -9.067 4.758 1.00 97.94 128 MET A N 1
ATOM 1011 C CA . MET A 1 128 ? -1.668 -8.766 3.331 1.00 97.94 128 MET A CA 1
ATOM 1012 C C . MET A 1 128 ? -2.912 -9.405 2.717 1.00 97.94 128 MET A C 1
ATOM 1014 O O . MET A 1 128 ? -2.925 -10.607 2.469 1.00 97.94 128 MET A O 1
ATOM 1018 N N . TYR A 1 129 ? -3.941 -8.604 2.470 1.00 98.44 129 TYR A N 1
ATOM 1019 C CA . TYR A 1 129 ? -5.183 -9.019 1.827 1.00 98.44 129 TYR A CA 1
ATOM 1020 C C . TYR A 1 129 ? -5.000 -9.128 0.313 1.00 98.44 129 TYR A C 1
ATOM 1022 O O . TYR A 1 129 ? -4.455 -8.229 -0.335 1.00 98.44 129 TYR A O 1
ATOM 1030 N N . LEU A 1 130 ? -5.479 -10.232 -0.250 1.00 98.00 130 LEU A N 1
ATOM 1031 C CA . LEU A 1 130 ? -5.266 -10.621 -1.638 1.00 98.00 130 LEU A CA 1
ATOM 1032 C C . LEU A 1 130 ? -6.469 -10.253 -2.502 1.00 98.00 130 LEU A C 1
ATOM 1034 O O . LEU A 1 130 ? -7.611 -10.419 -2.080 1.00 98.00 130 LEU A O 1
ATOM 1038 N N . SER A 1 131 ? -6.222 -9.832 -3.748 1.00 97.12 131 SER A N 1
ATOM 1039 C CA . SER A 1 131 ? -7.294 -9.595 -4.742 1.00 97.12 131 SER A CA 1
ATOM 1040 C C . SER A 1 131 ? -8.431 -8.701 -4.220 1.00 97.12 131 SER A C 1
ATOM 1042 O O . SER A 1 131 ? -9.616 -8.948 -4.442 1.00 97.12 131 SER A O 1
ATOM 1044 N N . THR A 1 132 ? -8.051 -7.651 -3.504 1.00 97.69 132 THR A N 1
ATOM 1045 C CA . THR A 1 132 ? -8.955 -6.732 -2.818 1.00 97.69 132 THR A CA 1
ATOM 1046 C C . THR A 1 132 ? -9.734 -5.851 -3.801 1.00 97.69 132 THR A C 1
ATOM 1048 O O . THR A 1 132 ? -9.221 -5.506 -4.878 1.00 97.69 132 THR A O 1
ATOM 1051 N N . PRO A 1 133 ? -10.948 -5.406 -3.427 1.00 97.44 133 PRO A N 1
ATOM 1052 C CA . PRO A 1 133 ? -11.700 -4.409 -4.174 1.00 97.44 133 PRO A CA 1
ATOM 1053 C C . PRO A 1 133 ? -10.892 -3.137 -4.457 1.00 97.44 133 PRO A C 1
ATOM 1055 O O . PRO A 1 133 ? -9.864 -2.831 -3.849 1.00 97.44 133 PRO A O 1
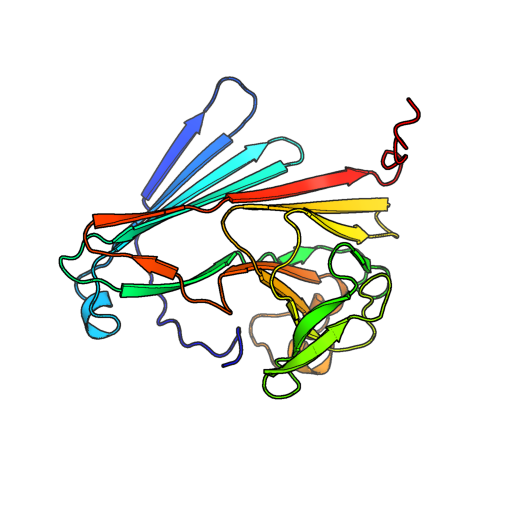ATOM 1058 N N . THR A 1 134 ? -11.387 -2.332 -5.392 1.00 97.25 134 THR A N 1
ATOM 1059 C CA . THR A 1 134 ? -10.761 -1.047 -5.729 1.00 97.25 134 THR A CA 1
ATOM 1060 C C . THR A 1 134 ? -11.037 0.042 -4.695 1.00 97.25 134 THR A C 1
ATOM 1062 O O . THR A 1 134 ? -10.458 1.116 -4.817 1.00 97.25 134 THR A O 1
ATOM 1065 N N . LYS A 1 135 ? -11.916 -0.186 -3.709 1.00 97.94 135 LYS A N 1
ATOM 1066 C CA . LYS A 1 135 ? -12.288 0.765 -2.651 1.00 97.94 135 LYS A CA 1
ATOM 1067 C C . LYS A 1 135 ? -12.160 0.090 -1.284 1.00 97.94 135 LYS A C 1
ATOM 1069 O O . LYS A 1 135 ? -12.775 -0.948 -1.084 1.00 97.94 135 LYS A O 1
ATOM 1074 N N . ILE A 1 136 ? -11.450 0.735 -0.364 1.00 98.50 136 ILE A N 1
ATOM 1075 C CA . ILE A 1 136 ? -11.335 0.361 1.053 1.00 98.50 136 ILE A CA 1
ATOM 1076 C C . ILE A 1 136 ? -11.733 1.585 1.884 1.00 98.50 136 ILE A C 1
ATOM 1078 O O . ILE A 1 136 ? -11.352 2.715 1.549 1.00 98.50 136 ILE A O 1
ATOM 1082 N N . ALA A 1 137 ? -12.540 1.387 2.923 1.00 98.25 137 ALA A N 1
ATOM 1083 C CA . ALA A 1 137 ? -12.968 2.451 3.825 1.00 98.25 137 ALA A CA 1
ATOM 1084 C C . ALA A 1 137 ? -12.328 2.258 5.201 1.00 98.25 137 ALA A C 1
ATOM 1086 O O . ALA A 1 137 ? -12.352 1.165 5.744 1.00 98.25 137 ALA A O 1
ATOM 1087 N N . ILE A 1 138 ? -11.761 3.325 5.756 1.00 98.38 138 ILE A N 1
ATOM 1088 C CA . ILE A 1 138 ? -11.207 3.355 7.108 1.00 98.38 138 ILE A CA 1
ATOM 1089 C C . ILE A 1 138 ? -12.051 4.344 7.897 1.00 98.38 138 ILE A C 1
ATOM 1091 O O . ILE A 1 138 ? -12.025 5.548 7.616 1.00 98.38 138 ILE A O 1
ATOM 1095 N N . ILE A 1 139 ? -12.842 3.834 8.830 1.00 97.88 139 ILE A N 1
ATOM 1096 C CA . ILE A 1 139 ? -13.836 4.597 9.577 1.00 97.88 139 ILE A CA 1
ATOM 1097 C C . ILE A 1 139 ? -13.250 4.931 10.942 1.00 97.88 139 ILE A C 1
ATOM 1099 O O . ILE A 1 139 ? -12.825 4.054 11.680 1.00 97.88 139 ILE A O 1
ATOM 1103 N N . ASP A 1 140 ? -13.219 6.222 11.251 1.00 97.00 140 ASP A N 1
ATOM 1104 C CA . ASP A 1 140 ? -12.720 6.784 12.501 1.00 97.00 140 ASP A CA 1
ATOM 1105 C C . ASP A 1 140 ? -13.924 7.417 13.208 1.00 97.00 140 ASP A C 1
ATOM 1107 O O . ASP A 1 140 ? -14.396 8.506 12.836 1.00 97.00 140 ASP A O 1
ATOM 1111 N N . HIS A 1 141 ? -14.494 6.663 14.153 1.00 93.12 141 HIS A N 1
ATOM 1112 C CA . HIS A 1 141 ? -15.770 6.998 14.781 1.00 93.12 141 HIS A CA 1
ATOM 1113 C C . HIS A 1 141 ? -15.676 8.257 15.644 1.00 93.12 141 HIS A C 1
ATOM 1115 O O . HIS A 1 141 ? -16.568 9.109 15.585 1.00 93.12 141 HIS A O 1
ATOM 1121 N N . GLU A 1 142 ? -14.584 8.420 16.392 1.00 93.44 142 GLU A N 1
ATOM 1122 C CA . GLU A 1 142 ? -14.388 9.557 17.291 1.00 93.44 142 GLU A CA 1
ATOM 1123 C C . GLU A 1 142 ? -14.243 10.872 16.512 1.00 93.44 142 GLU A C 1
ATOM 1125 O O . GLU A 1 142 ? -14.919 11.858 16.818 1.00 93.44 142 GLU A O 1
ATOM 1130 N N . LYS A 1 143 ? -13.434 10.891 15.437 1.00 92.69 143 LYS A N 1
ATOM 1131 C CA . LYS A 1 143 ? -13.300 12.077 14.568 1.00 92.69 143 LYS A CA 1
ATOM 1132 C C . LYS A 1 143 ? -14.444 12.220 13.563 1.00 92.69 143 LYS A C 1
ATOM 1134 O O . LYS A 1 143 ? -14.427 13.166 12.772 1.00 92.69 143 LYS A O 1
ATOM 1139 N N . LYS A 1 144 ? -15.432 11.316 13.576 1.00 94.25 144 LYS A N 1
ATOM 1140 C CA . LYS A 1 144 ? -16.595 11.310 12.672 1.00 94.25 144 LYS A CA 1
ATOM 1141 C C . LYS A 1 144 ? -16.199 11.467 11.203 1.00 94.25 144 LYS A C 1
ATOM 1143 O O . LYS A 1 144 ? -16.807 12.233 10.445 1.00 94.25 144 LYS A O 1
ATOM 1148 N N . ARG A 1 145 ? -15.166 10.740 10.787 1.00 94.31 145 ARG A N 1
ATOM 1149 C CA . ARG A 1 145 ? -14.650 10.783 9.418 1.00 94.31 145 ARG A CA 1
ATOM 1150 C C . ARG A 1 145 ? -14.389 9.393 8.865 1.00 94.31 145 ARG A C 1
ATOM 1152 O O . ARG A 1 145 ? -14.173 8.437 9.599 1.00 94.31 145 ARG A O 1
ATOM 1159 N N . THR A 1 146 ? -14.313 9.330 7.547 1.00 96.56 146 THR A N 1
ATOM 1160 C CA . THR A 1 146 ? -13.894 8.139 6.818 1.00 96.56 146 THR A CA 1
ATOM 1161 C C . THR A 1 146 ? -12.778 8.520 5.861 1.00 96.56 146 THR A C 1
ATOM 1163 O O . THR A 1 146 ? -12.944 9.437 5.049 1.00 96.56 146 THR A O 1
ATOM 1166 N N . TYR A 1 147 ? -11.652 7.814 5.932 1.00 97.69 147 TYR A N 1
ATOM 1167 C CA . TYR A 1 147 ? -10.716 7.777 4.817 1.00 97.69 147 TYR A CA 1
ATOM 1168 C C . TYR A 1 147 ? -11.232 6.777 3.789 1.00 97.69 147 TYR A C 1
ATOM 1170 O O . TYR A 1 147 ? -11.548 5.636 4.112 1.00 97.69 147 TYR A O 1
ATOM 1178 N N . VAL A 1 148 ? -11.314 7.201 2.536 1.00 98.25 148 VAL A N 1
ATOM 1179 C CA . VAL A 1 148 ? -11.640 6.327 1.412 1.00 98.25 148 VAL A CA 1
ATOM 1180 C C . VAL A 1 148 ? -10.387 6.186 0.569 1.00 98.25 148 VAL A C 1
ATOM 1182 O O . VAL A 1 148 ? -9.961 7.155 -0.069 1.00 98.25 148 VAL A O 1
ATOM 1185 N N . LEU A 1 149 ? -9.820 4.983 0.576 1.00 98.50 149 LEU A N 1
ATOM 1186 C CA . LEU A 1 149 ? -8.724 4.587 -0.292 1.00 98.50 149 LEU A CA 1
ATOM 1187 C C . LEU A 1 149 ? -9.311 3.965 -1.560 1.00 98.50 149 LEU A C 1
ATOM 1189 O O . LEU A 1 149 ? -10.126 3.044 -1.497 1.00 98.50 149 LEU A O 1
ATOM 1193 N N . ARG A 1 150 ? -8.913 4.479 -2.724 1.00 98.56 150 ARG A N 1
ATOM 1194 C CA . ARG A 1 150 ? -9.229 3.890 -4.027 1.00 98.56 150 ARG A CA 1
ATOM 1195 C C . ARG A 1 150 ? -7.958 3.518 -4.756 1.00 98.56 150 ARG A C 1
ATOM 1197 O O . ARG A 1 150 ? -7.042 4.333 -4.804 1.00 98.56 150 ARG A O 1
ATOM 1204 N N . LYS A 1 151 ? -7.919 2.335 -5.361 1.00 98.19 151 LYS A N 1
ATOM 1205 C CA . LYS A 1 151 ? -6.729 1.824 -6.043 1.00 98.19 151 LYS A CA 1
ATOM 1206 C C . LYS A 1 151 ? -7.034 1.186 -7.391 1.00 98.19 151 LYS A C 1
ATOM 1208 O O . LYS A 1 151 ? -8.048 0.516 -7.567 1.00 98.19 151 LYS A O 1
ATOM 1213 N N . GLU A 1 152 ? -6.111 1.376 -8.325 1.00 98.25 152 GLU A N 1
ATOM 1214 C CA . GLU A 1 152 ? -6.106 0.776 -9.660 1.00 98.25 152 GLU A CA 1
ATOM 1215 C C . GLU A 1 152 ? -4.692 0.283 -9.984 1.00 98.25 152 GLU A C 1
ATOM 1217 O O . GLU A 1 152 ? -3.708 0.956 -9.674 1.00 98.25 152 GLU A O 1
ATOM 1222 N N . GLY A 1 153 ? -4.578 -0.889 -10.614 1.00 96.81 153 GLY A N 1
ATOM 1223 C CA . GLY A 1 153 ? -3.286 -1.502 -10.959 1.00 96.81 153 GLY A CA 1
ATOM 1224 C C . GLY A 1 153 ? -2.543 -2.154 -9.784 1.00 96.81 153 GLY A C 1
ATOM 1225 O O . GLY A 1 153 ? -1.473 -2.709 -9.994 1.00 96.81 153 GLY A O 1
ATOM 1226 N N . MET A 1 154 ? -3.114 -2.113 -8.577 1.00 97.38 154 MET A N 1
ATOM 1227 C CA . MET A 1 154 ? -2.604 -2.725 -7.345 1.00 97.38 154 MET A CA 1
ATOM 1228 C C . MET A 1 154 ? -3.687 -3.664 -6.782 1.00 97.38 154 MET A C 1
ATOM 1230 O O . MET A 1 154 ? -4.693 -3.165 -6.268 1.00 97.38 154 MET A O 1
ATOM 1234 N N . PRO A 1 155 ? -3.577 -4.993 -6.970 1.00 97.81 155 PRO A N 1
ATOM 1235 C CA . PRO A 1 155 ? -4.629 -5.941 -6.596 1.00 97.81 155 PRO A CA 1
ATOM 1236 C C . PRO A 1 155 ? -4.707 -6.211 -5.090 1.00 97.81 155 PRO A C 1
ATOM 1238 O O . PRO A 1 155 ? -5.775 -6.552 -4.599 1.00 97.81 155 PRO A O 1
ATOM 1241 N N . ASP A 1 156 ? -3.634 -6.004 -4.342 1.00 98.44 156 ASP A N 1
ATOM 1242 C CA . ASP A 1 156 ? -3.526 -6.376 -2.933 1.00 98.44 156 ASP A CA 1
ATOM 1243 C C . ASP A 1 156 ? -3.662 -5.140 -2.026 1.00 98.44 156 ASP A C 1
ATOM 1245 O O . ASP A 1 156 ? -3.588 -3.992 -2.488 1.00 98.44 156 ASP A O 1
ATOM 1249 N N . ALA A 1 157 ? -3.863 -5.369 -0.731 1.00 98.31 157 ALA A N 1
ATOM 1250 C CA . ALA A 1 157 ? -3.779 -4.334 0.295 1.00 98.31 157 ALA A CA 1
ATOM 1251 C C . ALA A 1 157 ? -3.058 -4.860 1.536 1.00 98.31 157 ALA A C 1
ATOM 1253 O O . ALA A 1 157 ? -3.145 -6.045 1.846 1.00 98.31 157 ALA A O 1
ATOM 1254 N N . VAL A 1 158 ? -2.364 -3.987 2.258 1.00 98.38 158 VAL A N 1
ATOM 1255 C CA . VAL A 1 158 ? -1.745 -4.338 3.546 1.00 98.38 158 VAL A CA 1
ATOM 1256 C C . VAL A 1 158 ? -2.432 -3.550 4.645 1.00 98.38 158 VAL A C 1
ATOM 1258 O O . VAL A 1 158 ? -2.675 -2.358 4.476 1.00 98.38 158 VAL A O 1
ATOM 1261 N N . VAL A 1 159 ? -2.741 -4.214 5.756 1.00 98.50 159 VAL A N 1
ATOM 1262 C CA . VAL A 1 159 ? -3.220 -3.580 6.985 1.00 98.50 159 VAL A CA 1
ATOM 1263 C C . VAL A 1 159 ? -2.211 -3.865 8.084 1.00 98.50 159 VAL A C 1
ATOM 1265 O O . VAL A 1 159 ? -1.938 -5.029 8.389 1.00 98.50 159 VAL A O 1
ATOM 1268 N N . TRP A 1 160 ? -1.657 -2.801 8.663 1.00 98.44 160 TRP A N 1
ATOM 1269 C CA . TRP A 1 160 ? -0.620 -2.912 9.681 1.00 98.44 160 TRP A CA 1
ATOM 1270 C C . TRP A 1 160 ? -0.830 -1.943 10.844 1.00 98.44 160 TRP A C 1
ATOM 1272 O O . TRP A 1 160 ? -1.038 -0.741 10.659 1.00 98.44 160 TRP A O 1
ATOM 1282 N N . ASN A 1 161 ? -0.721 -2.483 12.054 1.00 98.44 161 ASN A N 1
ATOM 1283 C CA . ASN A 1 161 ? -0.541 -1.726 13.281 1.00 98.44 161 ASN A CA 1
ATOM 1284 C C . ASN A 1 161 ? 0.408 -2.525 14.197 1.00 98.44 161 ASN A C 1
ATOM 1286 O O . ASN A 1 161 ? 0.134 -3.696 14.468 1.00 98.44 161 ASN A O 1
ATOM 1290 N N . PRO A 1 162 ? 1.507 -1.918 14.682 1.00 96.88 162 PRO A N 1
ATOM 1291 C CA . PRO A 1 162 ? 2.517 -2.626 15.471 1.00 96.88 162 PRO A CA 1
ATOM 1292 C C . PRO A 1 162 ? 2.024 -3.027 16.863 1.00 96.88 162 PRO A C 1
ATOM 1294 O O . 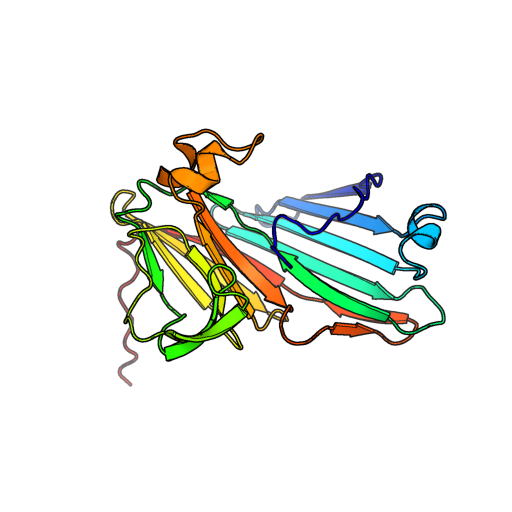PRO A 1 162 ? 2.587 -3.917 17.499 1.00 96.88 162 PRO A O 1
ATOM 1297 N N . TRP A 1 163 ? 1.005 -2.349 17.382 1.00 97.81 163 TRP A N 1
ATOM 1298 C CA . TRP A 1 163 ? 0.639 -2.433 18.787 1.00 97.81 163 TRP A CA 1
ATOM 1299 C C . TRP A 1 163 ? 1.804 -2.098 19.738 1.00 97.81 163 TRP A C 1
ATOM 1301 O O . TRP A 1 163 ? 2.887 -1.665 19.340 1.00 97.81 163 TRP A O 1
ATOM 1311 N N . ASP A 1 164 ? 1.578 -2.298 21.034 1.00 96.94 164 ASP A N 1
ATOM 1312 C CA . ASP A 1 164 ? 2.471 -1.843 22.100 1.00 96.94 164 ASP A CA 1
ATOM 1313 C C . ASP A 1 164 ? 3.904 -2.399 22.010 1.00 96.94 164 ASP A C 1
ATOM 1315 O O . ASP A 1 164 ? 4.891 -1.662 22.070 1.00 96.94 164 ASP A O 1
ATOM 1319 N N . LYS A 1 165 ? 4.045 -3.724 21.878 1.00 96.38 165 LYS A N 1
ATOM 1320 C CA . LYS A 1 165 ? 5.358 -4.383 21.970 1.00 96.38 165 LYS A CA 1
ATOM 1321 C C . LYS A 1 165 ? 6.244 -4.076 20.769 1.00 96.38 165 LYS A C 1
ATOM 1323 O O . LYS A 1 165 ? 7.423 -3.785 20.963 1.00 96.38 165 LYS A O 1
ATOM 1328 N N . LYS A 1 166 ? 5.699 -4.149 19.549 1.00 95.00 166 LYS A N 1
ATOM 1329 C CA . LYS A 1 166 ? 6.461 -3.860 18.329 1.00 95.00 166 LYS A CA 1
ATOM 1330 C C . LYS A 1 166 ? 6.770 -2.371 18.227 1.00 95.00 166 LYS A C 1
ATOM 1332 O O . LYS A 1 166 ? 7.895 -2.049 17.869 1.00 95.00 166 LYS A O 1
ATOM 1337 N N . ALA A 1 167 ? 5.851 -1.477 18.612 1.00 94.75 167 ALA A N 1
ATOM 1338 C CA . ALA A 1 167 ? 6.101 -0.034 18.567 1.00 94.75 167 ALA A CA 1
ATOM 1339 C C . ALA A 1 167 ? 7.324 0.359 19.405 1.00 94.75 167 ALA A C 1
ATOM 1341 O O . ALA A 1 167 ? 8.220 1.024 18.905 1.00 94.75 167 ALA A O 1
ATOM 1342 N N . LYS A 1 168 ? 7.434 -0.162 20.633 1.00 95.19 168 LYS A N 1
ATOM 1343 C CA . LYS A 1 168 ? 8.601 0.049 21.514 1.00 95.19 168 LYS A CA 1
ATOM 1344 C C . LYS A 1 168 ? 9.918 -0.512 20.966 1.00 95.19 168 LYS A C 1
ATOM 1346 O O . LYS A 1 168 ? 10.986 -0.141 21.448 1.00 95.19 168 LYS A O 1
ATOM 1351 N N . ALA A 1 169 ? 9.854 -1.450 20.023 1.00 94.31 169 ALA A N 1
ATOM 1352 C CA . ALA A 1 169 ? 11.024 -2.046 19.389 1.00 94.31 169 ALA A CA 1
ATOM 1353 C C . ALA A 1 169 ? 11.453 -1.307 18.109 1.00 94.31 169 ALA A C 1
ATOM 1355 O O . ALA A 1 169 ? 12.550 -1.564 17.610 1.00 94.31 169 ALA A O 1
ATOM 1356 N N . LEU A 1 170 ? 10.612 -0.413 17.577 1.00 91.38 170 LEU A N 1
ATOM 1357 C CA . LEU A 1 170 ? 10.908 0.381 16.389 1.00 91.38 170 LEU A CA 1
ATOM 1358 C C . LEU A 1 170 ? 11.616 1.683 16.801 1.00 91.38 170 LEU A C 1
ATOM 1360 O O . LEU A 1 170 ? 11.049 2.477 17.546 1.00 91.38 170 LEU A O 1
ATOM 1364 N N . PRO A 1 171 ? 12.862 1.924 16.354 1.00 91.31 171 PRO A N 1
ATOM 1365 C CA . PRO A 1 171 ? 13.650 3.073 16.804 1.00 91.31 171 PRO A CA 1
ATOM 1366 C C . PRO A 1 171 ? 13.137 4.419 16.269 1.00 91.31 171 PRO A C 1
ATOM 1368 O O . PRO A 1 171 ? 13.488 5.467 16.807 1.00 91.31 171 PRO A O 1
ATOM 1371 N N . ASP A 1 172 ? 12.350 4.393 15.198 1.00 89.62 172 ASP A N 1
ATOM 1372 C CA . ASP A 1 172 ? 11.796 5.543 14.486 1.00 89.62 172 ASP A CA 1
ATOM 1373 C C . ASP A 1 172 ? 10.304 5.784 14.779 1.00 89.62 172 ASP A C 1
ATOM 1375 O O . ASP A 1 172 ? 9.717 6.704 14.209 1.00 89.62 172 ASP A O 1
ATOM 1379 N N . LEU A 1 173 ? 9.706 5.008 15.693 1.00 89.88 173 LEU A N 1
ATOM 1380 C CA . LEU A 1 173 ? 8.312 5.139 16.111 1.00 89.88 173 LEU A CA 1
ATOM 1381 C C . LEU A 1 173 ? 8.221 5.419 17.616 1.00 89.88 173 LEU A C 1
ATOM 1383 O O . LEU A 1 173 ? 8.876 4.767 18.429 1.00 89.88 173 LEU A O 1
ATOM 1387 N N . GLY A 1 174 ? 7.392 6.382 18.016 1.00 93.56 174 GLY A N 1
ATOM 1388 C CA . GLY A 1 174 ? 7.111 6.630 19.423 1.00 93.56 174 GLY A CA 1
ATOM 1389 C C . GLY A 1 174 ? 6.392 5.445 20.071 1.00 93.56 174 GLY A C 1
ATOM 1390 O O . GLY A 1 174 ? 5.522 4.818 19.468 1.00 93.56 174 GLY A O 1
ATOM 1391 N N . ASN A 1 175 ? 6.712 5.168 21.340 1.00 95.06 175 ASN A N 1
ATOM 1392 C CA . ASN A 1 175 ? 6.169 4.024 22.091 1.00 95.06 175 ASN A CA 1
ATOM 1393 C C . ASN A 1 175 ? 4.633 3.926 22.068 1.00 95.06 175 ASN A C 1
ATOM 1395 O O . ASN A 1 175 ? 4.091 2.830 22.148 1.00 95.06 175 ASN A O 1
ATOM 1399 N N . GLU A 1 176 ? 3.946 5.066 21.984 1.00 97.25 176 GLU A N 1
ATOM 1400 C CA . GLU A 1 176 ? 2.483 5.165 22.011 1.00 97.25 176 GLU A CA 1
ATOM 1401 C C . GLU A 1 176 ? 1.891 5.571 20.652 1.00 97.25 176 GLU A C 1
ATOM 1403 O O . GLU A 1 176 ? 0.672 5.674 20.527 1.00 97.25 176 GLU A O 1
ATOM 1408 N N . ASP A 1 177 ? 2.721 5.785 19.624 1.00 96.38 177 ASP A N 1
ATOM 1409 C CA . ASP A 1 177 ? 2.259 6.291 18.326 1.00 96.38 177 ASP A CA 1
ATOM 1410 C C . ASP A 1 177 ? 1.280 5.314 17.670 1.00 96.38 177 ASP A C 1
ATOM 1412 O O . ASP A 1 177 ? 0.326 5.756 17.026 1.00 96.38 177 ASP A O 1
ATOM 1416 N N . TYR A 1 178 ? 1.437 4.004 17.924 1.00 97.50 178 TYR A N 1
ATOM 1417 C CA . TYR A 1 178 ? 0.537 2.944 17.448 1.00 97.50 178 TYR A CA 1
ATOM 1418 C C . TYR A 1 178 ? -0.937 3.204 17.779 1.00 97.50 178 TYR A C 1
ATOM 1420 O O . TYR A 1 178 ? -1.809 2.759 17.037 1.00 97.50 178 TYR A O 1
ATOM 1428 N N . LYS A 1 179 ? -1.229 3.940 18.860 1.00 98.19 179 LYS A N 1
ATOM 1429 C CA . LYS A 1 179 ? -2.601 4.282 19.252 1.00 98.19 179 LYS A CA 1
ATOM 1430 C C . LYS A 1 179 ? -3.262 5.257 18.293 1.00 98.19 179 LYS A C 1
ATOM 1432 O O . LYS A 1 179 ? -4.476 5.273 18.187 1.00 98.19 179 LYS A O 1
ATOM 1437 N N . THR A 1 180 ? -2.482 6.080 17.601 1.00 98.00 180 THR A N 1
ATOM 1438 C CA . THR A 1 180 ? -2.992 7.180 16.768 1.00 98.00 180 THR A CA 1
ATOM 1439 C C . THR A 1 180 ? -2.635 7.015 15.294 1.00 98.00 180 THR A C 1
ATOM 1441 O O . THR A 1 180 ? -2.787 7.955 14.506 1.00 98.00 180 THR A O 1
ATOM 1444 N N . MET A 1 181 ? -2.198 5.814 14.898 1.00 97.38 181 MET A N 1
ATOM 1445 C CA . MET A 1 181 ? -1.862 5.486 13.518 1.00 97.38 181 MET A CA 1
ATOM 1446 C C . MET A 1 181 ? -2.454 4.152 13.056 1.00 97.38 181 MET A C 1
ATOM 1448 O O . MET A 1 181 ? -2.601 3.210 13.828 1.00 97.38 181 MET A O 1
ATOM 1452 N N . LEU A 1 182 ? -2.735 4.057 11.763 1.00 98.50 182 LEU A N 1
ATOM 1453 C CA . LEU A 1 182 ? -3.065 2.810 11.085 1.00 98.50 182 LEU A CA 1
ATOM 1454 C C . LEU A 1 182 ? -2.455 2.833 9.687 1.00 98.50 182 LEU A C 1
ATOM 1456 O O . LEU A 1 182 ? -2.620 3.819 8.967 1.00 98.50 182 LEU A O 1
ATOM 1460 N N . CYS A 1 183 ? -1.790 1.7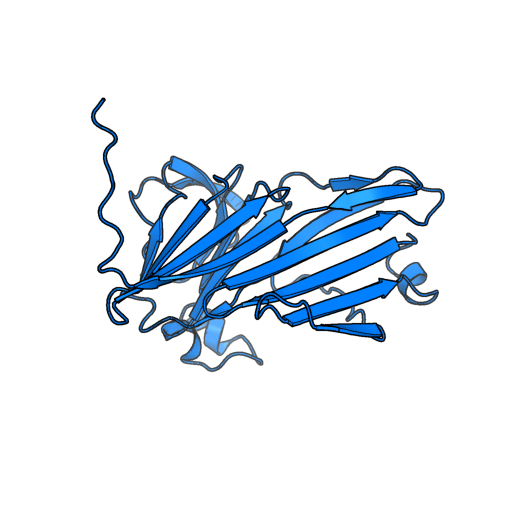51 9.288 1.00 98.25 183 CYS A N 1
ATOM 1461 C CA . CYS A 1 183 ? -1.362 1.587 7.906 1.00 98.25 183 CYS A CA 1
ATOM 1462 C C . CYS A 1 183 ? -2.408 0.826 7.100 1.00 98.25 183 CYS A C 1
ATOM 1464 O O . CYS A 1 183 ? -2.790 -0.283 7.475 1.00 98.25 183 CYS A O 1
ATOM 1466 N N . VAL A 1 184 ? -2.844 1.428 5.990 1.00 98.50 184 VAL A N 1
ATOM 1467 C CA . VAL A 1 184 ? -3.649 0.763 4.957 1.00 98.50 184 VAL A CA 1
ATOM 1468 C C . VAL A 1 184 ? -3.054 1.083 3.594 1.00 98.50 184 VAL A C 1
ATOM 1470 O O . VAL A 1 184 ? -3.168 2.204 3.089 1.00 98.50 184 VAL A O 1
ATOM 1473 N N . ASP A 1 185 ? -2.426 0.088 2.988 1.00 98.12 185 ASP A N 1
ATOM 1474 C CA . ASP A 1 185 ? -1.587 0.275 1.810 1.00 98.12 185 ASP A CA 1
ATOM 1475 C C . ASP A 1 185 ? -2.276 -0.247 0.555 1.00 98.12 185 ASP A C 1
ATOM 1477 O O . ASP A 1 185 ? -2.972 -1.262 0.587 1.00 98.12 185 ASP A O 1
ATOM 1481 N N . SER A 1 186 ? -2.026 0.404 -0.582 1.00 97.94 186 SER A N 1
ATOM 1482 C CA . SER A 1 186 ? -2.291 -0.218 -1.884 1.00 97.94 186 SER A CA 1
ATOM 1483 C C . SER A 1 186 ? -1.071 -1.016 -2.316 1.00 97.94 186 SER A C 1
ATOM 1485 O O . SER A 1 186 ? 0.039 -0.484 -2.275 1.00 97.94 186 SER A O 1
ATOM 1487 N N . ALA A 1 187 ? -1.263 -2.250 -2.778 1.00 97.06 187 ALA A N 1
ATOM 1488 C CA . ALA A 1 187 ? -0.156 -3.161 -3.033 1.00 97.06 187 ALA A CA 1
ATOM 1489 C C . ALA A 1 187 ? -0.325 -4.037 -4.290 1.00 97.06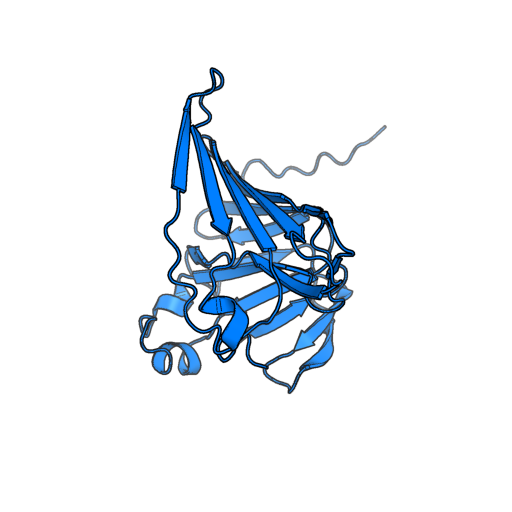 187 ALA A C 1
ATOM 1491 O O . ALA A 1 187 ? -1.424 -4.334 -4.751 1.00 97.06 187 ALA A O 1
ATOM 1492 N N . ALA A 1 188 ? 0.804 -4.456 -4.848 1.00 97.00 188 ALA A N 1
ATOM 1493 C CA . ALA A 1 188 ? 0.962 -5.530 -5.819 1.00 97.00 188 ALA A CA 1
ATOM 1494 C C . ALA A 1 188 ? 2.139 -6.386 -5.336 1.00 97.00 188 ALA A C 1
ATOM 1496 O O . ALA A 1 188 ? 3.299 -6.069 -5.625 1.00 97.00 188 ALA A O 1
ATOM 1497 N N . ILE A 1 189 ? 1.847 -7.393 -4.509 1.00 92.56 189 ILE A N 1
ATOM 1498 C CA . ILE A 1 189 ? 2.866 -8.149 -3.767 1.00 92.56 189 ILE A CA 1
ATOM 1499 C C . ILE A 1 189 ? 2.760 -9.647 -4.039 1.00 92.56 189 ILE A C 1
ATOM 1501 O O . ILE A 1 189 ? 3.791 -10.275 -4.270 1.00 92.56 189 ILE A O 1
ATOM 1505 N N . GLU A 1 190 ? 1.554 -10.222 -4.043 1.00 93.62 190 GLU A N 1
ATOM 1506 C CA . GLU A 1 190 ? 1.389 -11.676 -4.197 1.00 93.62 190 GLU A CA 1
ATOM 1507 C C . GLU A 1 190 ? 1.888 -12.151 -5.562 1.00 93.62 190 GLU A C 1
ATOM 1509 O O . GLU A 1 190 ? 2.605 -13.143 -5.687 1.00 93.62 190 GLU A O 1
ATOM 1514 N N . THR A 1 191 ? 1.531 -11.404 -6.606 1.00 93.62 191 THR A N 1
ATOM 1515 C CA . THR A 1 191 ? 2.022 -11.634 -7.963 1.00 93.62 191 THR A CA 1
ATOM 1516 C C . THR A 1 191 ? 2.937 -10.491 -8.365 1.00 93.62 191 THR A C 1
ATOM 1518 O O . THR A 1 191 ? 2.496 -9.349 -8.505 1.00 93.62 191 THR A O 1
ATOM 1521 N N . ALA A 1 192 ? 4.214 -10.806 -8.580 1.00 94.12 192 ALA A N 1
ATOM 1522 C CA . ALA A 1 192 ? 5.182 -9.832 -9.058 1.00 94.12 192 ALA A CA 1
ATOM 1523 C C . ALA A 1 192 ? 4.788 -9.297 -10.443 1.00 94.12 192 ALA A C 1
ATOM 1525 O O . ALA A 1 192 ? 4.389 -10.040 -11.343 1.00 94.12 192 ALA A O 1
ATOM 1526 N N . ILE A 1 193 ? 4.960 -7.993 -10.625 1.00 97.12 193 ILE A N 1
ATOM 1527 C CA . ILE A 1 193 ? 4.825 -7.320 -11.911 1.00 97.12 193 ILE A CA 1
ATOM 1528 C C . ILE A 1 193 ? 6.053 -7.672 -12.742 1.00 97.12 193 ILE A C 1
ATOM 1530 O O . ILE A 1 193 ? 7.170 -7.602 -12.238 1.00 97.12 193 ILE A O 1
ATOM 1534 N N . ILE A 1 194 ? 5.863 -8.021 -14.013 1.00 98.06 194 ILE A N 1
ATOM 1535 C CA . ILE A 1 194 ? 6.949 -8.320 -14.951 1.00 98.06 194 ILE A CA 1
ATOM 1536 C C . ILE A 1 194 ? 6.915 -7.281 -16.067 1.00 98.06 194 ILE A C 1
ATOM 1538 O O . ILE A 1 194 ? 5.882 -7.109 -16.710 1.00 98.06 194 ILE A O 1
ATOM 1542 N N . LEU A 1 195 ? 8.047 -6.622 -16.317 1.00 98.44 195 LEU A N 1
ATOM 1543 C CA . LEU A 1 195 ? 8.215 -5.697 -17.436 1.00 98.44 195 LEU A CA 1
ATOM 1544 C C . LEU A 1 195 ? 9.227 -6.246 -18.427 1.00 98.44 195 LEU A C 1
ATOM 1546 O O . LEU A 1 195 ? 10.397 -6.446 -18.088 1.00 98.44 195 LEU A O 1
ATOM 1550 N N . LYS A 1 196 ? 8.802 -6.433 -19.677 1.00 98.62 196 LYS A N 1
ATOM 1551 C CA . LYS A 1 196 ? 9.728 -6.678 -20.788 1.00 98.62 196 LYS A CA 1
ATOM 1552 C C . LYS A 1 196 ? 10.540 -5.409 -21.085 1.00 98.62 196 LYS A C 1
ATOM 1554 O O . LYS A 1 196 ? 10.193 -4.331 -20.595 1.00 98.62 196 LYS A O 1
ATOM 1559 N N . PRO A 1 197 ? 11.618 -5.514 -21.883 1.00 98.56 197 PRO A N 1
ATOM 1560 C CA . PRO A 1 197 ? 12.398 -4.349 -22.281 1.00 98.56 197 PRO A CA 1
ATOM 1561 C C . PRO A 1 197 ? 11.500 -3.231 -22.813 1.00 98.56 197 PRO A C 1
ATOM 1563 O O . PRO A 1 197 ? 10.670 -3.468 -23.693 1.00 98.56 197 PRO A O 1
ATOM 1566 N N . PHE A 1 198 ? 11.672 -2.024 -22.275 1.00 98.00 198 PHE A N 1
ATOM 1567 C CA . PHE A 1 198 ? 10.957 -0.809 -22.690 1.00 98.00 198 PHE A CA 1
ATOM 1568 C C . PHE A 1 198 ? 9.449 -0.764 -22.400 1.00 98.00 198 PHE A C 1
ATOM 1570 O O . PHE A 1 198 ? 8.800 0.221 -22.772 1.00 98.00 198 PHE A O 1
ATOM 1577 N N . GLU A 1 199 ? 8.897 -1.767 -21.709 1.00 98.56 199 GLU A N 1
ATOM 1578 C CA . GLU A 1 199 ? 7.530 -1.724 -21.187 1.00 98.56 199 GLU A CA 1
ATOM 1579 C C . GLU A 1 199 ? 7.418 -0.818 -19.954 1.00 98.56 199 GLU A C 1
ATOM 1581 O O . GLU A 1 199 ? 8.398 -0.476 -19.283 1.00 98.56 199 GLU A O 1
ATOM 1586 N N . GLU A 1 200 ? 6.182 -0.425 -19.660 1.00 98.44 200 GLU A N 1
ATOM 1587 C CA . GLU A 1 200 ? 5.833 0.399 -18.513 1.00 98.44 200 GLU A CA 1
ATOM 1588 C C . GLU A 1 200 ? 4.644 -0.206 -17.772 1.00 98.44 200 GLU A C 1
ATOM 1590 O O . GLU A 1 200 ? 3.669 -0.649 -18.381 1.00 98.44 200 GLU A O 1
ATOM 1595 N N . TRP A 1 201 ? 4.714 -0.162 -16.446 1.00 98.50 201 TRP A N 1
ATOM 1596 C CA . TRP A 1 201 ? 3.594 -0.416 -15.557 1.00 98.50 201 TRP A CA 1
ATOM 1597 C C . TRP A 1 201 ? 3.173 0.888 -14.883 1.00 98.50 201 TRP A C 1
ATOM 1599 O O . TRP A 1 201 ? 4.006 1.720 -14.523 1.00 98.50 201 TRP A O 1
ATOM 1609 N N . LYS A 1 202 ? 1.865 1.061 -14.699 1.00 98.25 202 LYS A N 1
ATOM 1610 C CA . LYS A 1 202 ? 1.262 2.232 -14.066 1.00 98.25 202 LYS A CA 1
ATOM 1611 C C . LYS A 1 202 ? 0.207 1.775 -13.074 1.00 98.25 202 LYS A C 1
ATOM 1613 O O . LYS A 1 202 ? -0.619 0.927 -13.406 1.00 98.25 202 LYS A O 1
ATOM 1618 N N . CYS A 1 203 ? 0.158 2.433 -11.924 1.00 98.19 203 CYS A N 1
ATOM 1619 C CA . CYS A 1 203 ? -0.945 2.306 -10.986 1.00 98.19 203 CYS A CA 1
ATOM 1620 C C . CYS A 1 203 ? -1.466 3.676 -10.544 1.00 98.19 203 CYS A C 1
ATOM 1622 O O . CYS A 1 203 ? -0.975 4.731 -10.963 1.00 98.19 203 CYS A O 1
ATOM 1624 N N . ARG A 1 204 ? -2.521 3.659 -9.733 1.00 98.50 204 ARG A N 1
ATOM 1625 C CA . ARG A 1 204 ? -3.130 4.860 -9.172 1.00 98.50 204 ARG A CA 1
ATOM 1626 C C . ARG A 1 204 ? -3.677 4.567 -7.786 1.00 98.50 204 ARG A C 1
ATOM 1628 O O . ARG A 1 204 ? -4.341 3.553 -7.597 1.00 98.50 204 ARG A O 1
ATOM 1635 N N . GLN A 1 205 ? -3.446 5.487 -6.858 1.00 98.62 205 GLN A N 1
ATOM 1636 C CA . GLN A 1 205 ? -4.114 5.533 -5.564 1.00 98.62 205 GLN A CA 1
ATOM 1637 C C . GLN A 1 205 ? -4.769 6.901 -5.374 1.00 98.62 205 GLN A C 1
ATOM 1639 O O . GLN A 1 205 ? -4.164 7.936 -5.654 1.00 98.62 205 GLN A O 1
ATOM 1644 N N . GLU A 1 206 ? -5.993 6.919 -4.865 1.00 98.25 206 GLU A N 1
ATOM 1645 C CA . GLU A 1 206 ? -6.605 8.099 -4.268 1.00 98.25 206 GLU A CA 1
ATOM 1646 C C . GLU A 1 206 ? -6.861 7.851 -2.794 1.00 98.25 206 GLU A C 1
ATOM 1648 O O . GLU A 1 206 ? -7.429 6.829 -2.427 1.00 98.25 206 GLU A O 1
ATOM 1653 N N . LEU A 1 207 ? -6.495 8.821 -1.970 1.00 98.06 207 LEU A N 1
ATOM 1654 C CA . LEU A 1 207 ? -6.903 8.891 -0.581 1.00 98.06 207 LEU A CA 1
ATOM 1655 C C . LEU A 1 207 ? -7.746 10.149 -0.414 1.00 98.06 207 LEU A C 1
ATOM 1657 O O . LEU A 1 207 ? -7.280 11.254 -0.697 1.00 98.06 207 LEU A O 1
ATOM 1661 N N . SER A 1 208 ? -8.989 9.985 0.018 1.00 96.81 208 SER A N 1
ATOM 1662 C CA . SER A 1 208 ? -9.900 11.102 0.274 1.00 96.81 208 SER A CA 1
ATOM 1663 C C . SER A 1 208 ? -10.533 11.007 1.648 1.00 96.81 208 SER A C 1
ATOM 1665 O O . SER A 1 208 ? -10.651 9.911 2.190 1.00 96.81 208 SER A O 1
ATOM 1667 N N . THR A 1 209 ? -10.957 12.141 2.195 1.00 93.44 209 THR A N 1
ATOM 1668 C CA . THR A 1 209 ? -11.691 12.198 3.461 1.00 93.44 209 THR A CA 1
ATOM 1669 C C . THR A 1 209 ? -13.145 12.600 3.235 1.00 93.44 209 THR A C 1
ATOM 1671 O O . THR A 1 209 ? -13.454 13.501 2.447 1.00 93.44 209 THR A O 1
ATOM 1674 N N . CYS A 1 210 ? -14.052 11.928 3.940 1.00 89.25 210 CYS A N 1
ATOM 1675 C CA . CYS A 1 210 ? -15.476 12.252 3.992 1.00 89.25 210 CYS A CA 1
ATOM 1676 C C . CYS A 1 210 ? -15.920 12.390 5.453 1.00 89.25 210 CYS A C 1
ATOM 1678 O O . CYS A 1 210 ? -15.406 11.691 6.324 1.00 89.25 210 CYS A O 1
ATOM 1680 N N . VAL A 1 211 ? -16.876 13.281 5.720 1.00 81.06 211 VAL A N 1
ATOM 1681 C CA . VAL A 1 211 ? -17.533 13.378 7.033 1.00 81.06 211 VAL A CA 1
ATOM 1682 C C . VAL A 1 211 ? -18.596 12.281 7.112 1.00 81.06 211 VAL A C 1
ATOM 1684 O O . VAL A 1 211 ? -19.356 12.104 6.157 1.00 81.06 211 VAL A O 1
ATOM 1687 N N . LEU A 1 212 ? -18.650 11.552 8.232 1.00 60.84 212 LEU A N 1
ATOM 1688 C CA . LEU A 1 212 ? -19.540 10.395 8.435 1.00 60.84 212 LEU A CA 1
ATOM 1689 C C . LEU A 1 212 ? -21.033 10.726 8.216 1.00 60.84 212 LEU A C 1
ATOM 1691 O O . LEU A 1 212 ? -21.802 9.849 7.837 1.00 60.84 212 LEU A O 1
ATOM 1695 N N . GLU A 1 213 ? -21.441 11.993 8.349 1.00 50.31 213 GLU A N 1
ATOM 1696 C CA . GLU A 1 213 ? -22.825 12.446 8.115 1.00 50.31 213 GLU A CA 1
ATOM 1697 C C . GLU A 1 213 ? -23.299 12.346 6.647 1.00 50.31 213 GLU A C 1
ATOM 1699 O O . GLU A 1 213 ? -24.483 12.541 6.378 1.00 50.31 213 GLU A O 1
ATOM 1704 N N . LEU A 1 214 ? -22.421 12.014 5.690 1.00 44.78 214 LEU A N 1
ATOM 1705 C CA . LEU A 1 214 ? -22.750 11.975 4.255 1.00 44.78 214 LEU A CA 1
ATOM 1706 C C . LEU A 1 214 ? -22.753 10.575 3.619 1.00 44.78 214 LEU A C 1
ATOM 1708 O O . LEU A 1 214 ? -23.012 10.460 2.422 1.00 44.78 214 LEU A O 1
ATOM 1712 N N . LEU A 1 215 ? -22.522 9.503 4.381 1.00 44.28 215 LEU A N 1
ATOM 1713 C CA . LEU A 1 215 ? -22.662 8.128 3.882 1.00 44.28 215 LEU A CA 1
ATOM 1714 C C . LEU A 1 215 ? -24.081 7.593 4.131 1.00 44.28 215 LEU A C 1
ATOM 1716 O O . LEU A 1 215 ? -24.279 6.536 4.722 1.00 44.28 215 LEU A O 1
ATOM 1720 N N . GLN A 1 216 ? -25.095 8.312 3.643 1.00 35.41 216 GLN A N 1
ATOM 1721 C CA . GLN A 1 216 ? -26.357 7.651 3.320 1.00 35.41 216 GLN A CA 1
ATOM 1722 C C . GLN A 1 216 ? -26.115 6.835 2.054 1.00 35.41 216 GLN A C 1
ATOM 1724 O O . GLN A 1 216 ? -25.880 7.387 0.979 1.00 35.41 216 GLN A O 1
ATOM 1729 N N . TRP A 1 217 ? -26.141 5.512 2.189 1.00 37.81 217 TRP A N 1
ATOM 1730 C CA . TRP A 1 217 ? -26.242 4.610 1.054 1.00 37.81 217 TRP A CA 1
ATOM 1731 C C . TRP A 1 217 ? -27.476 5.016 0.246 1.00 37.81 217 TRP A C 1
ATOM 1733 O O . TRP A 1 217 ? -28.607 4.763 0.661 1.00 37.81 217 TRP A O 1
ATOM 1743 N N . THR A 1 218 ? -27.290 5.645 -0.913 1.00 32.00 218 THR A N 1
ATOM 1744 C CA . THR A 1 218 ? -28.330 5.646 -1.936 1.00 32.00 218 THR A CA 1
ATOM 1745 C C . THR A 1 218 ? -28.449 4.213 -2.432 1.00 32.00 218 THR A C 1
ATOM 1747 O O . THR A 1 218 ? -27.789 3.792 -3.379 1.00 32.00 218 THR A O 1
ATOM 1750 N N . VAL A 1 219 ? -29.287 3.437 -1.748 1.00 36.06 219 VAL A N 1
ATOM 1751 C CA . VAL A 1 219 ? -29.840 2.203 -2.290 1.00 36.06 219 VAL A CA 1
ATOM 1752 C C . VAL A 1 219 ? -30.640 2.628 -3.515 1.00 36.06 219 VAL A C 1
ATOM 1754 O O . VAL A 1 219 ? -31.723 3.204 -3.398 1.00 36.06 219 VAL A O 1
ATOM 1757 N N . GLY A 1 220 ? -30.052 2.430 -4.694 1.00 33.59 220 GLY A N 1
ATOM 1758 C CA . GLY A 1 220 ? -30.716 2.638 -5.970 1.00 33.59 220 GLY A CA 1
ATOM 1759 C C . GLY A 1 220 ? -31.981 1.793 -6.009 1.00 33.59 220 GLY A C 1
ATOM 1760 O O . GLY A 1 220 ? -31.920 0.584 -6.193 1.00 33.59 220 GLY A O 1
ATOM 1761 N N . SER A 1 221 ? -33.117 2.444 -5.786 1.00 34.00 221 SER A N 1
ATOM 1762 C CA . SER A 1 221 ? -34.442 1.893 -6.033 1.00 34.00 221 SER A CA 1
ATOM 1763 C C . SER A 1 221 ? -34.910 2.478 -7.358 1.00 34.00 221 SER A C 1
ATOM 1765 O O . SER A 1 221 ? -35.374 3.617 -7.380 1.00 34.00 221 SER A O 1
ATOM 1767 N N . SER A 1 222 ? -34.710 1.747 -8.455 1.00 36.81 222 SER A N 1
ATOM 1768 C CA . SER A 1 222 ? -35.426 1.847 -9.742 1.00 36.81 222 SER A CA 1
ATOM 1769 C C . SER A 1 222 ? -35.004 0.685 -10.630 1.00 36.81 222 SER A C 1
ATOM 1771 O O . SER A 1 222 ? -33.799 0.637 -10.963 1.00 36.81 222 SER A O 1
#

Secondary structure (DSSP, 8-state):
--TT-----------EEEEEEETTTEEEEEEEEE--TTHHHHS---EEEEEEEEEETTEEEEEEEEEE-SSS-EEEEEEE--EEE-S-GGGEEEES-TT-EEEEGGGTTEEEE--SSSEE-SS-EEEEESS--SEEEEEETTTTEEEEEEEES--EEEEEE-HHHHHTT-TTS-TTGGGGEEEEEEEEEEEEEEE-TT-EEE-EEEEEEEEGGG--------

Sequence (222 aa):
MDLQGIDYGQLTVPLCLCPQLTNNNQSTVDLILKSTEEDLKTWPHRFELQLRVSLSANKLTLIPRVRNTDSKAFSFTFALCNYLSVSDISDVCVEGLETLDYLDNLLQKGRYTEQADAITFDGEIDRMYLSTPTKIAIIDHEKKRTYVLRKEGMPDAVVWNPWDKKAKALPDLGNEDYKTMLCVDSAAIETAIILKPFEEWKCRQELSTCVLELLQWTVGSS

Radius of gyration: 18.85 Å; chains: 1; bounding box: 61×44×45 Å

Organism: NCBI:txid205694